Protein AF-A0A950TG93-F1 (afdb_monomer)

Secondary structure (DSSP, 8-state):
-TTGGG--HHHHHHTTTHHHHHHHHHHHHHHHHHHHHHHHHHHH---HHHHHHHH-SS-HHHHHHHHHTTT--HHHHHHHHHHHHHHHHHHHHHHHHHTTS--S------S--TTT-HHHHHHHHHHHHHHHHHHHHTT-TTHHHHHHHHHHHHHHHTTS------HHHHHHHHHHHHHHHHHTTTT--HHHHHHHHHHHHHHHHHHHHHHHHHHHHHHHH--S-HHHHHHHHS-S-HHHHHHHHHHTT--HHHHHHHHHHHHHHHHHHHHHHHHHHHTT-------------THHHHTTT-

Structure (mmCIF, N/CA/C/O backbone):
data_AF-A0A950TG93-F1
#
_entry.id   AF-A0A950TG93-F1
#
loop_
_atom_site.group_PDB
_atom_site.id
_atom_site.type_symbol
_atom_site.label_atom_id
_atom_site.label_alt_id
_atom_site.label_comp_id
_atom_site.label_asym_id
_atom_site.label_entity_id
_atom_site.label_seq_id
_atom_site.pdbx_PDB_ins_code
_atom_site.Cartn_x
_atom_site.Cartn_y
_atom_site.Cartn_z
_atom_site.occupancy
_atom_site.B_iso_or_equiv
_atom_site.auth_seq_id
_atom_site.auth_comp_id
_atom_site.auth_asym_id
_atom_site.auth_atom_id
_atom_site.pdbx_PDB_model_num
ATOM 1 N N . THR A 1 1 ? 6.015 1.275 -18.775 1.00 56.25 1 THR A N 1
ATOM 2 C CA . THR A 1 1 ? 5.677 2.299 -17.765 1.00 56.25 1 THR A CA 1
ATOM 3 C C . THR A 1 1 ? 6.933 3.079 -17.428 1.00 56.25 1 THR A C 1
ATOM 5 O O . THR A 1 1 ? 8.013 2.518 -17.541 1.00 56.25 1 THR A O 1
ATOM 8 N N . ALA A 1 2 ? 6.821 4.341 -16.995 1.00 57.12 2 ALA A N 1
ATOM 9 C CA . ALA A 1 2 ? 7.985 5.128 -16.549 1.00 57.12 2 ALA A CA 1
ATOM 10 C C . ALA A 1 2 ? 8.832 4.376 -15.502 1.00 57.12 2 ALA A C 1
ATOM 12 O O . ALA A 1 2 ? 10.053 4.427 -15.523 1.00 57.12 2 ALA A O 1
ATOM 13 N N . VAL A 1 3 ? 8.146 3.630 -14.633 1.00 58.41 3 VAL A N 1
ATOM 14 C CA . VAL A 1 3 ? 8.706 2.813 -13.553 1.00 58.41 3 VAL A CA 1
ATOM 15 C C . VAL A 1 3 ? 9.468 1.592 -14.081 1.00 58.41 3 VAL A C 1
ATOM 17 O O . VAL A 1 3 ? 10.581 1.328 -13.644 1.00 58.41 3 VAL A O 1
ATOM 20 N N . GLY A 1 4 ? 8.909 0.865 -15.053 1.00 53.44 4 GLY A N 1
ATOM 21 C CA . GLY A 1 4 ? 9.573 -0.311 -15.619 1.00 53.44 4 GLY A CA 1
ATOM 22 C C . GLY A 1 4 ? 10.771 0.036 -16.504 1.00 53.44 4 GLY A C 1
ATOM 23 O O . GLY A 1 4 ? 11.696 -0.752 -16.581 1.00 53.44 4 GLY A O 1
ATOM 24 N N . GLY A 1 5 ? 10.816 1.222 -17.119 1.00 55.06 5 GLY A N 1
ATOM 25 C CA . GLY A 1 5 ? 11.973 1.651 -17.920 1.00 55.06 5 GLY A CA 1
ATOM 26 C C . GLY A 1 5 ? 13.256 1.938 -17.125 1.00 55.06 5 GLY A C 1
ATOM 27 O O . GLY A 1 5 ? 14.289 2.227 -17.721 1.00 55.06 5 GLY A O 1
ATOM 28 N N . ILE A 1 6 ? 13.182 1.878 -15.792 1.00 57.94 6 ILE A N 1
ATOM 29 C CA . ILE A 1 6 ? 14.300 2.083 -14.856 1.00 57.94 6 ILE A CA 1
ATOM 30 C C . ILE A 1 6 ? 14.821 0.736 -14.316 1.00 57.94 6 ILE A C 1
ATOM 32 O O . ILE A 1 6 ? 15.883 0.691 -13.703 1.00 57.94 6 ILE A O 1
ATOM 36 N N . ALA A 1 7 ? 14.103 -0.366 -14.555 1.00 54.53 7 ALA A N 1
ATOM 37 C CA . ALA A 1 7 ? 14.515 -1.698 -14.129 1.00 54.53 7 ALA A CA 1
ATOM 38 C C . ALA A 1 7 ? 15.781 -2.140 -14.877 1.00 54.53 7 ALA A C 1
ATOM 40 O O . ALA A 1 7 ? 15.819 -2.101 -16.110 1.00 54.53 7 ALA A O 1
ATOM 41 N N . THR A 1 8 ? 16.807 -2.566 -14.142 1.00 58.72 8 THR A N 1
ATOM 42 C CA . THR A 1 8 ? 18.088 -2.993 -14.716 1.00 58.72 8 THR A CA 1
ATOM 43 C C . THR A 1 8 ? 18.187 -4.524 -14.784 1.00 58.72 8 THR A C 1
ATOM 45 O O . THR A 1 8 ? 17.418 -5.230 -14.131 1.00 58.72 8 THR A O 1
ATOM 48 N N . PRO A 1 9 ? 19.126 -5.099 -15.555 1.00 50.25 9 PRO A N 1
ATOM 49 C CA . PRO A 1 9 ? 19.372 -6.544 -15.551 1.00 50.25 9 PRO A CA 1
ATOM 50 C C . PRO A 1 9 ? 19.726 -7.111 -14.161 1.00 50.25 9 PRO A C 1
ATOM 52 O O . PRO A 1 9 ? 19.432 -8.277 -13.891 1.00 50.25 9 PRO A O 1
ATOM 55 N N . GLU A 1 10 ? 20.289 -6.306 -13.247 1.00 49.41 10 GLU A N 1
ATOM 56 C CA . GLU A 1 10 ? 20.561 -6.737 -11.866 1.00 49.41 10 GLU A CA 1
ATOM 57 C C . GLU A 1 10 ? 19.276 -7.024 -11.064 1.00 49.41 10 GLU A C 1
ATOM 59 O O . GLU A 1 10 ? 19.256 -7.953 -10.251 1.00 49.41 10 GLU A O 1
ATOM 64 N N . THR A 1 11 ? 18.178 -6.313 -11.347 1.00 55.59 11 THR A N 1
ATOM 65 C CA . THR A 1 11 ? 16.836 -6.566 -10.787 1.00 55.59 11 THR A CA 1
ATOM 66 C C . THR A 1 11 ? 16.372 -8.003 -11.047 1.00 55.59 11 THR A C 1
ATOM 68 O O . THR A 1 11 ? 15.781 -8.646 -10.180 1.00 55.59 11 THR A O 1
ATOM 71 N N . VAL A 1 12 ? 16.690 -8.557 -12.222 1.00 53.19 12 VAL A N 1
ATOM 72 C CA . VAL A 1 12 ? 16.320 -9.932 -12.604 1.00 53.19 12 VAL A CA 1
ATOM 73 C C . VAL A 1 12 ? 17.143 -10.966 -11.824 1.00 53.19 12 VAL A C 1
ATOM 75 O O . VAL A 1 12 ? 16.632 -12.030 -11.476 1.00 53.19 12 VAL A O 1
ATOM 78 N N . HIS A 1 13 ? 18.395 -10.654 -11.482 1.00 50.75 13 HIS A N 1
ATOM 79 C CA . HIS A 1 13 ? 19.251 -11.542 -10.687 1.00 50.75 13 HIS A CA 1
ATOM 80 C C . HIS A 1 13 ? 18.859 -11.550 -9.194 1.00 50.75 13 HIS A C 1
ATOM 82 O O . HIS A 1 13 ? 18.933 -12.588 -8.530 1.00 50.75 13 HIS A O 1
ATOM 88 N N . GLY A 1 14 ? 18.352 -10.419 -8.685 1.00 53.66 14 GLY A N 1
ATOM 89 C CA . GLY A 1 14 ? 17.828 -10.275 -7.321 1.00 53.66 14 GLY A CA 1
ATOM 90 C C . GLY A 1 14 ? 16.553 -11.080 -7.025 1.00 53.66 14 GLY A C 1
ATOM 91 O O . GLY A 1 14 ? 16.259 -11.345 -5.861 1.00 53.66 14 GLY A O 1
ATOM 92 N N . MET A 1 15 ? 15.830 -11.554 -8.049 1.00 57.75 15 MET A N 1
ATOM 93 C CA . MET A 1 15 ? 14.579 -12.318 -7.888 1.00 57.75 15 MET A CA 1
ATOM 94 C C . MET A 1 15 ? 14.713 -13.580 -7.022 1.00 57.75 15 MET A C 1
ATOM 96 O O . MET A 1 15 ? 13.716 -14.069 -6.496 1.00 57.75 15 MET A O 1
ATOM 100 N N . THR A 1 16 ? 15.927 -14.108 -6.853 1.00 57.78 16 THR A N 1
ATOM 101 C CA . THR A 1 16 ? 16.197 -15.300 -6.035 1.00 57.78 16 THR A CA 1
ATOM 102 C C . THR A 1 16 ? 16.186 -15.025 -4.525 1.00 57.78 16 THR A C 1
ATOM 104 O O . THR A 1 16 ? 15.860 -15.926 -3.755 1.00 57.78 16 THR A O 1
ATOM 107 N N . THR A 1 17 ? 16.467 -13.794 -4.080 1.00 64.50 17 THR A N 1
ATOM 108 C CA . THR A 1 17 ? 16.454 -13.393 -2.654 1.00 64.50 17 THR A CA 1
ATOM 109 C C . THR A 1 17 ? 15.157 -12.705 -2.222 1.00 64.50 17 THR A C 1
ATOM 111 O O . THR A 1 17 ? 14.880 -12.586 -1.027 1.00 64.50 17 THR A O 1
ATOM 114 N N . TRP A 1 18 ? 14.307 -12.304 -3.169 1.00 74.19 18 TRP A N 1
ATOM 115 C CA . TRP A 1 18 ? 13.018 -11.662 -2.889 1.00 74.19 18 TRP A CA 1
ATOM 116 C C . TRP A 1 18 ? 11.958 -12.531 -2.194 1.00 74.19 18 TRP A C 1
ATOM 118 O O . TRP A 1 18 ? 11.189 -11.951 -1.424 1.00 74.19 18 TRP A O 1
ATOM 128 N N . PRO A 1 19 ? 11.873 -13.868 -2.382 1.00 81.50 19 PRO A N 1
ATOM 129 C CA . PRO A 1 19 ? 10.819 -14.673 -1.764 1.00 81.50 19 PRO A CA 1
ATOM 130 C C . PRO A 1 19 ? 10.789 -14.544 -0.242 1.00 81.50 19 PRO A C 1
ATOM 132 O O . PRO A 1 19 ? 9.713 -14.454 0.342 1.00 81.50 19 PRO A O 1
ATOM 135 N N . LEU A 1 20 ? 11.960 -14.446 0.399 1.00 84.25 20 LEU A N 1
ATOM 136 C CA . LEU A 1 20 ? 12.053 -14.245 1.843 1.00 84.25 20 LEU A CA 1
ATOM 137 C C . LEU A 1 20 ? 11.431 -12.907 2.267 1.00 84.25 20 LEU A C 1
ATOM 139 O O . LEU A 1 20 ? 10.642 -12.867 3.208 1.00 84.25 20 LEU A O 1
ATOM 143 N N . SER A 1 21 ? 11.729 -11.825 1.543 1.00 84.38 21 SER A N 1
ATOM 144 C CA . SER A 1 21 ? 11.150 -10.507 1.822 1.00 84.38 21 SER A CA 1
ATOM 145 C C . SER A 1 21 ? 9.648 -10.457 1.512 1.00 84.38 21 SER A C 1
ATOM 147 O O . SER A 1 21 ? 8.882 -9.832 2.240 1.00 84.38 21 SER A O 1
ATOM 149 N N . ILE A 1 22 ? 9.190 -11.179 0.487 1.00 83.50 22 ILE A N 1
ATOM 150 C CA . ILE A 1 22 ? 7.761 -11.317 0.172 1.00 83.50 22 ILE A CA 1
ATOM 151 C C . ILE A 1 22 ? 7.022 -12.077 1.287 1.00 83.50 22 ILE A C 1
ATOM 153 O O . ILE A 1 22 ? 5.907 -11.714 1.663 1.00 83.50 22 ILE A O 1
ATOM 157 N N . VAL A 1 23 ? 7.634 -13.110 1.865 1.00 87.94 23 VAL A N 1
ATOM 158 C CA . VAL A 1 23 ? 7.059 -13.815 3.019 1.00 87.94 23 VAL A CA 1
ATOM 159 C C . VAL A 1 23 ? 7.058 -12.917 4.257 1.00 87.94 23 VAL A C 1
ATOM 161 O O . VAL A 1 23 ? 6.043 -12.826 4.947 1.00 87.94 23 VAL A O 1
ATOM 164 N N . LEU A 1 24 ? 8.151 -12.197 4.518 1.00 89.75 24 LEU A N 1
ATOM 165 C CA . LEU A 1 24 ? 8.237 -11.241 5.623 1.00 89.75 24 LEU A CA 1
ATOM 166 C C . LEU A 1 24 ? 7.174 -10.149 5.514 1.00 89.75 24 LEU A C 1
ATOM 168 O O . LEU A 1 24 ? 6.505 -9.872 6.507 1.00 89.75 24 LEU A O 1
ATOM 172 N N . ILE A 1 25 ? 6.957 -9.572 4.328 1.00 88.31 25 ILE A N 1
ATOM 173 C CA . ILE A 1 25 ? 5.917 -8.558 4.148 1.00 88.31 25 ILE A CA 1
ATOM 174 C C . ILE A 1 25 ? 4.519 -9.164 4.283 1.00 88.31 25 ILE A C 1
ATOM 176 O O . ILE A 1 25 ? 3.651 -8.529 4.877 1.00 88.31 25 ILE A O 1
ATOM 180 N N . ALA A 1 26 ? 4.294 -10.397 3.817 1.00 87.88 26 ALA A N 1
ATOM 181 C CA . ALA A 1 26 ? 3.024 -11.095 4.011 1.00 87.88 26 ALA A CA 1
ATOM 182 C C . ALA A 1 26 ? 2.691 -11.246 5.504 1.00 87.88 26 ALA A C 1
ATOM 184 O O . ALA A 1 26 ? 1.595 -10.887 5.941 1.00 87.88 26 ALA A O 1
ATOM 185 N N . ILE A 1 27 ? 3.665 -11.699 6.298 1.00 91.25 27 ILE A N 1
ATOM 186 C CA . ILE A 1 27 ? 3.535 -11.809 7.754 1.00 91.25 27 ILE A CA 1
ATOM 187 C C . ILE A 1 27 ? 3.333 -10.422 8.369 1.00 91.25 27 ILE A C 1
ATOM 189 O O . ILE A 1 27 ? 2.408 -10.234 9.160 1.00 91.25 27 ILE A O 1
ATOM 193 N N . ALA A 1 28 ? 4.140 -9.436 7.970 1.00 91.06 28 ALA A N 1
ATOM 194 C CA . ALA A 1 28 ? 4.044 -8.070 8.467 1.00 91.06 28 ALA A CA 1
ATOM 195 C C . ALA A 1 28 ? 2.643 -7.488 8.250 1.00 91.06 28 ALA A C 1
ATOM 197 O O . ALA A 1 28 ? 2.096 -6.872 9.157 1.00 91.06 28 ALA A O 1
ATOM 198 N N . MET A 1 29 ? 2.015 -7.736 7.098 1.00 90.25 29 MET A N 1
ATOM 199 C CA . MET A 1 29 ? 0.661 -7.251 6.820 1.00 90.25 29 MET A CA 1
ATOM 200 C C . MET A 1 29 ? -0.397 -7.869 7.728 1.00 90.25 29 MET A C 1
ATOM 202 O O . MET A 1 29 ? -1.292 -7.157 8.194 1.00 90.25 29 MET A O 1
ATOM 206 N N . VAL A 1 30 ? -0.293 -9.167 8.011 1.00 90.50 30 VAL A N 1
ATOM 207 C CA . VAL A 1 30 ? -1.205 -9.836 8.946 1.00 90.50 30 VAL A CA 1
ATOM 208 C C . VAL A 1 30 ? -1.006 -9.281 10.355 1.00 90.50 30 VAL A C 1
ATOM 210 O O . VAL A 1 30 ? -1.976 -8.869 10.993 1.00 90.50 30 VAL A O 1
ATOM 213 N N . VAL A 1 31 ? 0.244 -9.183 10.817 1.00 92.88 31 VAL A N 1
ATOM 214 C CA . VAL A 1 31 ? 0.570 -8.672 12.157 1.00 92.88 31 VAL A CA 1
ATOM 215 C C . VAL A 1 31 ? 0.147 -7.214 12.314 1.00 92.88 31 VAL A C 1
ATOM 217 O O . VAL A 1 31 ? -0.487 -6.871 13.308 1.00 92.88 31 VAL A O 1
ATOM 220 N N . THR A 1 32 ? 0.428 -6.359 11.331 1.00 91.38 32 THR A N 1
ATOM 221 C CA . THR A 1 32 ? 0.006 -4.954 11.326 1.00 91.38 32 THR A CA 1
ATOM 222 C C . THR A 1 32 ? -1.513 -4.825 11.352 1.00 91.38 32 THR A C 1
ATOM 224 O O . THR A 1 32 ? -2.026 -3.996 12.102 1.00 91.38 32 THR A O 1
ATOM 227 N N . THR A 1 33 ? -2.237 -5.647 10.585 1.00 90.62 33 THR A N 1
ATOM 228 C CA . THR A 1 33 ? -3.708 -5.641 10.602 1.00 90.62 33 THR A CA 1
ATOM 229 C C . THR A 1 33 ? -4.214 -5.989 11.998 1.00 90.62 33 THR A C 1
ATOM 231 O O . THR A 1 33 ? -4.956 -5.206 12.580 1.00 90.62 33 THR A O 1
ATOM 234 N N . VAL A 1 34 ? -3.735 -7.091 12.586 1.00 91.69 34 VAL A N 1
ATOM 235 C CA . VAL A 1 34 ? -4.120 -7.516 13.941 1.00 91.69 34 VAL A CA 1
ATOM 236 C C . VAL A 1 34 ? -3.766 -6.455 14.987 1.00 91.69 34 VAL A C 1
ATOM 238 O O . VAL A 1 34 ? -4.603 -6.111 15.819 1.00 91.69 34 VAL A O 1
ATOM 241 N N . ALA A 1 35 ? -2.557 -5.895 14.944 1.00 93.12 35 ALA A N 1
ATOM 242 C CA . ALA A 1 35 ? -2.106 -4.880 15.893 1.00 93.12 35 ALA A CA 1
ATOM 243 C C . ALA A 1 35 ? -2.953 -3.600 15.817 1.00 93.12 35 ALA A C 1
ATOM 245 O O . ALA A 1 35 ? -3.382 -3.080 16.850 1.00 93.12 35 ALA A O 1
ATOM 246 N N . ALA A 1 36 ? -3.249 -3.122 14.606 1.00 91.31 36 ALA A N 1
ATOM 247 C CA . ALA A 1 36 ? -4.114 -1.965 14.399 1.00 91.31 36 ALA A CA 1
ATOM 248 C C . ALA A 1 36 ? -5.562 -2.244 14.845 1.00 91.31 36 ALA A C 1
ATOM 250 O O . ALA A 1 36 ? -6.179 -1.378 15.467 1.00 91.31 36 ALA A O 1
ATOM 251 N N . SER A 1 37 ? -6.091 -3.452 14.619 1.00 91.12 37 SER A N 1
ATOM 252 C CA . SER A 1 37 ? -7.408 -3.849 15.137 1.00 91.12 37 SER A CA 1
ATOM 253 C C . SER A 1 37 ? -7.439 -3.859 16.662 1.00 91.12 37 SER A C 1
ATOM 255 O O . SER A 1 37 ? -8.351 -3.299 17.264 1.00 91.12 37 SER A O 1
ATOM 257 N N . LEU A 1 38 ? -6.426 -4.447 17.304 1.00 91.44 38 LEU A N 1
ATOM 258 C CA . LEU A 1 38 ? -6.323 -4.489 18.764 1.00 91.44 38 LEU A CA 1
ATOM 259 C C . LEU A 1 38 ? -6.219 -3.089 19.371 1.00 91.44 38 LEU A C 1
ATOM 261 O O . LEU A 1 38 ? -6.805 -2.847 20.425 1.00 91.44 38 LEU A O 1
ATOM 265 N N . TYR A 1 39 ? -5.515 -2.171 18.708 1.00 93.62 39 TYR A N 1
ATOM 266 C CA . TYR A 1 39 ? -5.473 -0.766 19.103 1.00 93.62 39 TYR A CA 1
ATOM 267 C C . TYR A 1 39 ? -6.871 -0.133 19.078 1.00 93.62 39 TYR A C 1
ATOM 269 O O . TYR A 1 39 ? -7.296 0.438 20.080 1.00 93.62 39 TYR A O 1
ATOM 277 N N . LEU A 1 40 ? -7.622 -0.293 17.983 1.00 88.50 40 LEU A N 1
ATOM 278 C CA . LEU A 1 40 ? -8.981 0.252 17.863 1.00 88.50 40 LEU A CA 1
ATOM 279 C C . LEU A 1 40 ? -9.944 -0.347 18.903 1.00 88.50 40 LEU A C 1
ATOM 281 O O . LEU A 1 40 ? -10.761 0.375 19.472 1.00 88.50 40 LEU A O 1
ATOM 285 N N . ILE A 1 41 ? -9.808 -1.639 19.213 1.00 90.31 41 ILE A N 1
ATOM 286 C CA . ILE A 1 41 ? -10.614 -2.309 20.245 1.00 90.31 41 ILE A CA 1
ATOM 287 C C . ILE A 1 41 ? -10.260 -1.787 21.643 1.00 90.31 41 ILE A C 1
ATOM 289 O O . ILE A 1 41 ? -11.151 -1.451 22.419 1.00 90.31 41 ILE A O 1
ATOM 293 N N . LYS A 1 42 ? -8.968 -1.729 21.992 1.00 89.25 42 LYS A N 1
ATOM 294 C CA . LYS A 1 42 ? -8.529 -1.408 23.362 1.00 89.25 42 LYS A CA 1
ATOM 295 C C . LYS A 1 42 ? -8.571 0.082 23.685 1.00 89.25 42 LYS A C 1
ATOM 297 O O . LYS A 1 42 ? -8.870 0.428 24.821 1.00 89.25 42 LYS A O 1
ATOM 302 N N . VAL A 1 43 ? -8.239 0.943 22.725 1.00 90.44 43 VAL A N 1
ATOM 303 C CA . VAL A 1 43 ? -8.107 2.393 22.947 1.00 90.44 43 VAL A CA 1
ATOM 304 C C . VAL A 1 43 ? -9.398 3.130 22.614 1.00 90.44 43 VAL A C 1
ATOM 306 O O . VAL A 1 43 ? -9.781 4.037 23.343 1.00 90.44 43 VAL A O 1
ATOM 309 N N . HIS A 1 44 ? -10.089 2.726 21.545 1.00 86.31 44 HIS A N 1
ATOM 310 C CA . HIS A 1 44 ? -11.316 3.388 21.090 1.00 86.31 44 HIS A CA 1
ATOM 311 C C . HIS A 1 44 ? -12.594 2.586 21.368 1.00 86.31 44 HIS A C 1
ATOM 313 O O . HIS A 1 44 ? -13.683 3.081 21.094 1.00 86.31 44 HIS A O 1
ATOM 319 N N . GLY A 1 45 ? -12.493 1.370 21.917 1.00 84.81 45 GLY A N 1
ATOM 320 C CA . GLY A 1 45 ? -13.656 0.573 22.316 1.00 84.81 45 GLY A CA 1
ATOM 321 C C . GLY A 1 45 ? -14.456 -0.019 21.153 1.00 84.81 45 GLY A C 1
ATOM 322 O O . GLY A 1 45 ? -15.618 -0.374 21.340 1.00 84.81 45 GLY A O 1
ATOM 323 N N . TRP A 1 46 ? -13.874 -0.117 19.954 1.00 87.12 46 TRP A N 1
ATOM 324 C CA . TRP A 1 46 ? -14.596 -0.578 18.765 1.00 87.12 46 TRP A CA 1
ATOM 325 C C . TRP A 1 46 ? -14.966 -2.061 18.847 1.00 87.12 46 TRP A C 1
ATOM 327 O O . TRP A 1 46 ? -14.228 -2.874 19.410 1.00 87.12 46 TRP A O 1
ATOM 337 N N . ALA A 1 47 ? -16.088 -2.427 18.221 1.00 88.00 47 ALA A N 1
ATOM 338 C CA . ALA A 1 47 ? -16.446 -3.823 18.002 1.00 88.00 47 ALA A CA 1
ATOM 339 C C . ALA A 1 47 ? -15.359 -4.531 17.175 1.00 88.00 47 ALA A C 1
ATOM 341 O O . ALA A 1 47 ? -14.778 -3.942 16.260 1.00 88.00 47 ALA A O 1
ATOM 342 N N . ALA A 1 48 ? -15.084 -5.803 17.482 1.00 86.62 48 ALA A N 1
ATOM 343 C CA . ALA A 1 48 ? -13.960 -6.535 16.896 1.00 86.62 48 ALA A CA 1
ATOM 344 C C . ALA A 1 48 ? -14.032 -6.624 15.361 1.00 86.62 48 ALA A C 1
ATOM 346 O O . ALA A 1 48 ? -13.013 -6.465 14.691 1.00 86.62 48 ALA A O 1
ATOM 347 N N . GLN A 1 49 ? -15.235 -6.813 14.808 1.00 86.56 49 GLN A N 1
ATOM 348 C CA . GLN A 1 49 ? -15.465 -6.853 13.361 1.00 86.56 49 GLN A CA 1
ATOM 349 C C . GLN A 1 49 ? -15.191 -5.491 12.710 1.00 86.56 49 GLN A C 1
ATOM 351 O O . GLN A 1 49 ? -14.382 -5.406 11.788 1.00 86.56 49 GLN A O 1
ATOM 356 N N . THR A 1 50 ? -15.770 -4.412 13.245 1.00 88.19 50 THR A N 1
ATOM 357 C CA . THR A 1 50 ? -15.548 -3.037 12.768 1.00 88.19 50 THR A CA 1
ATOM 358 C C . THR A 1 50 ? -14.072 -2.642 12.840 1.00 88.19 50 THR A C 1
ATOM 360 O O . THR A 1 50 ? -13.522 -2.104 11.880 1.00 88.19 50 THR A O 1
ATOM 363 N N . ALA A 1 51 ? -13.394 -2.952 13.947 1.00 89.19 51 ALA A N 1
ATOM 364 C CA . ALA A 1 51 ? -11.969 -2.682 14.130 1.00 89.19 51 ALA A CA 1
ATOM 365 C C . ALA A 1 51 ? -11.087 -3.471 13.155 1.00 89.19 51 ALA A C 1
ATOM 367 O O . ALA A 1 51 ? -10.108 -2.936 12.627 1.00 89.19 51 ALA A O 1
ATOM 368 N N . MET A 1 52 ? -11.425 -4.736 12.897 1.00 89.94 52 MET A N 1
ATOM 369 C CA . MET A 1 52 ? -10.717 -5.541 11.911 1.00 89.94 52 MET A CA 1
ATOM 370 C C . MET A 1 52 ? -10.892 -4.983 10.506 1.00 89.94 52 MET A C 1
ATOM 372 O O . MET A 1 52 ? -9.903 -4.725 9.818 1.00 89.94 52 MET A O 1
ATOM 376 N N . PHE A 1 53 ? -12.134 -4.744 10.105 1.00 88.69 53 PHE A N 1
ATOM 377 C CA . PHE A 1 53 ? -12.444 -4.168 8.809 1.00 88.69 53 PHE A CA 1
ATOM 378 C C . PHE A 1 53 ? -11.783 -2.807 8.620 1.00 88.69 53 PHE A C 1
ATOM 380 O O . PHE A 1 53 ? -11.190 -2.575 7.574 1.00 88.69 53 PHE A O 1
ATOM 387 N N . ALA A 1 54 ? -11.755 -1.941 9.630 1.00 88.44 54 ALA A N 1
ATOM 388 C CA . ALA A 1 54 ? -11.062 -0.656 9.552 1.00 88.44 54 ALA A CA 1
ATOM 389 C C . ALA A 1 54 ? -9.529 -0.784 9.448 1.00 88.44 54 ALA A C 1
ATOM 391 O O . ALA A 1 54 ? -8.881 0.012 8.764 1.00 88.44 54 ALA A O 1
ATOM 392 N N . ALA A 1 55 ? -8.937 -1.791 10.095 1.00 87.81 55 ALA A N 1
ATOM 393 C CA . ALA A 1 55 ? -7.491 -2.002 10.111 1.00 87.81 55 ALA A CA 1
ATOM 394 C C . ALA A 1 55 ? -6.932 -2.562 8.794 1.00 87.81 55 ALA A C 1
ATOM 396 O O . ALA A 1 55 ? -5.772 -2.302 8.467 1.00 87.81 55 ALA A O 1
ATOM 397 N N . VAL A 1 56 ? -7.737 -3.283 8.015 1.00 86.62 56 VAL A N 1
ATOM 398 C CA . VAL A 1 56 ? -7.324 -3.909 6.749 1.00 86.62 56 VAL A CA 1
ATOM 399 C C . VAL A 1 56 ? -6.821 -2.851 5.747 1.00 86.62 56 VAL A C 1
ATOM 401 O O . VAL A 1 56 ? -7.531 -1.882 5.463 1.00 86.62 56 VAL A O 1
ATOM 404 N N . PRO A 1 57 ? -5.594 -2.971 5.206 1.00 77.75 57 PRO A N 1
ATOM 405 C CA . PRO A 1 57 ? -5.077 -2.036 4.208 1.00 77.75 57 PRO A CA 1
ATOM 406 C C . PRO A 1 57 ? -5.542 -2.378 2.783 1.00 77.75 57 PRO A C 1
ATOM 408 O O . PRO A 1 57 ? -5.315 -3.474 2.290 1.00 77.75 57 PRO A O 1
ATOM 411 N N . GLY A 1 58 ? -6.125 -1.402 2.078 1.00 69.31 58 GLY A N 1
ATOM 412 C CA . GLY A 1 58 ? -6.234 -1.434 0.612 1.00 69.31 58 GLY A CA 1
ATOM 413 C C . GLY A 1 58 ? -7.359 -2.279 -0.002 1.00 69.31 58 GLY A C 1
ATOM 414 O O . GLY A 1 58 ? -7.357 -2.441 -1.216 1.00 69.31 58 GLY A O 1
ATOM 415 N N . ALA A 1 59 ? -8.331 -2.765 0.779 1.00 71.12 59 ALA A N 1
ATOM 416 C CA . ALA A 1 59 ? -9.415 -3.637 0.299 1.00 71.12 59 ALA A CA 1
ATOM 417 C C . ALA A 1 59 ? -10.829 -3.065 0.548 1.00 71.12 59 ALA A C 1
ATOM 419 O O . ALA A 1 59 ? -11.757 -3.813 0.842 1.00 71.12 59 ALA A O 1
ATOM 420 N N . LEU A 1 60 ? -11.002 -1.738 0.439 1.00 75.81 60 LEU A N 1
ATOM 421 C CA . LEU A 1 60 ? -12.266 -1.032 0.729 1.00 75.81 60 LEU A CA 1
ATOM 422 C C . LEU A 1 60 ? -13.493 -1.702 0.097 1.00 75.81 60 LEU A C 1
ATOM 424 O O . LEU A 1 60 ? -14.477 -1.943 0.784 1.00 75.81 60 LEU A O 1
ATOM 428 N N . SER A 1 61 ? -13.432 -2.029 -1.196 1.00 76.06 61 SER A N 1
ATOM 429 C CA . SER A 1 61 ? -14.557 -2.632 -1.919 1.00 76.06 61 SER A CA 1
ATOM 430 C C . SER A 1 61 ? -14.968 -3.989 -1.344 1.00 76.06 61 SER A C 1
ATOM 432 O O . SER A 1 61 ? -16.153 -4.236 -1.155 1.00 76.06 61 SER A O 1
ATOM 434 N N . GLN A 1 62 ? -14.003 -4.851 -1.018 1.00 79.25 62 GLN A N 1
ATOM 435 C CA . GLN A 1 62 ? -14.274 -6.166 -0.428 1.00 79.25 62 GLN A CA 1
ATOM 436 C C . GLN A 1 62 ? -14.762 -6.045 1.017 1.00 79.25 62 GLN A C 1
ATOM 438 O O . GLN A 1 62 ? -15.680 -6.752 1.426 1.00 79.25 62 GLN A O 1
ATOM 443 N N . VAL A 1 63 ? -14.167 -5.126 1.779 1.00 84.44 63 VAL A N 1
ATOM 444 C CA . VAL A 1 63 ? -14.541 -4.866 3.169 1.00 84.44 63 VAL A CA 1
ATOM 445 C C . VAL A 1 63 ? -15.972 -4.348 3.260 1.00 84.44 63 VAL A C 1
ATOM 447 O O . VAL A 1 63 ? -16.714 -4.822 4.108 1.00 84.44 63 VAL A O 1
ATOM 450 N N . VAL A 1 64 ? -16.383 -3.426 2.385 1.00 82.06 64 VAL A N 1
ATOM 451 C CA . VAL A 1 64 ? -17.756 -2.896 2.375 1.00 82.06 64 VAL A CA 1
ATOM 452 C C . VAL A 1 64 ? -18.768 -4.010 2.120 1.00 82.06 64 VAL A C 1
ATOM 454 O O . VAL A 1 64 ? -19.744 -4.098 2.856 1.00 82.06 64 VAL A O 1
ATOM 457 N N . VAL A 1 65 ? -18.512 -4.897 1.153 1.00 82.69 65 VAL A N 1
ATOM 458 C CA . VAL A 1 65 ? -19.388 -6.052 0.885 1.00 82.69 65 VAL A CA 1
ATOM 459 C C . VAL A 1 65 ? -19.525 -6.934 2.130 1.00 82.69 65 VAL A C 1
ATOM 461 O O . VAL A 1 65 ? -20.636 -7.240 2.543 1.00 82.69 65 VAL A O 1
ATOM 464 N N . MET A 1 66 ? -18.413 -7.280 2.784 1.00 80.88 66 MET A N 1
ATOM 465 C CA . MET A 1 66 ? -18.443 -8.125 3.987 1.00 80.88 66 MET A CA 1
ATOM 466 C C . MET A 1 66 ? -19.011 -7.427 5.228 1.00 80.88 66 MET A C 1
ATOM 468 O O . MET A 1 66 ? -19.494 -8.112 6.132 1.00 80.88 66 MET A O 1
ATOM 472 N N . ALA A 1 67 ? -18.906 -6.099 5.299 1.00 81.81 67 ALA A N 1
ATOM 473 C CA . ALA A 1 67 ? -19.393 -5.287 6.407 1.00 81.81 67 ALA A CA 1
ATOM 474 C C . ALA A 1 67 ? -20.918 -5.129 6.374 1.00 81.81 67 ALA A C 1
ATOM 476 O O . ALA A 1 67 ? -21.530 -5.143 7.440 1.00 81.81 67 ALA A O 1
ATOM 477 N N . VAL A 1 68 ? -21.521 -5.035 5.178 1.00 80.81 68 VAL A N 1
ATOM 478 C CA . VAL A 1 68 ? -22.988 -5.009 5.003 1.00 80.81 68 VAL A CA 1
ATOM 479 C C . VAL A 1 68 ? -23.623 -6.261 5.598 1.00 80.81 68 VAL A C 1
ATOM 481 O O . VAL A 1 68 ? -24.575 -6.159 6.363 1.00 80.81 68 VAL A O 1
ATOM 484 N N . ASP A 1 69 ? -23.050 -7.431 5.316 1.00 80.44 69 ASP A N 1
ATOM 485 C CA . ASP A 1 69 ? -23.582 -8.713 5.793 1.00 80.44 69 ASP A CA 1
ATOM 486 C C . ASP A 1 69 ? -23.433 -8.915 7.313 1.00 80.44 69 ASP A C 1
ATOM 488 O O . ASP A 1 69 ? -23.985 -9.862 7.870 1.00 80.44 69 ASP A O 1
ATOM 492 N N . ARG A 1 70 ? -22.644 -8.070 7.991 1.00 79.06 70 ARG A N 1
ATOM 493 C CA . ARG A 1 70 ? -22.216 -8.261 9.389 1.00 79.06 70 ARG A CA 1
ATOM 494 C C . ARG A 1 70 ? -22.579 -7.107 10.322 1.00 79.06 70 ARG A C 1
ATOM 496 O O . ARG A 1 70 ? -22.058 -7.067 11.431 1.00 79.06 70 ARG A O 1
ATOM 503 N N . ASP A 1 71 ? -23.432 -6.185 9.874 1.00 75.81 71 ASP A N 1
ATOM 504 C CA . ASP A 1 71 ? -23.881 -5.002 10.634 1.00 75.81 71 ASP A CA 1
ATOM 505 C C . ASP A 1 71 ? -22.724 -4.191 11.261 1.00 75.81 71 ASP A C 1
ATOM 507 O O . ASP A 1 71 ? -22.830 -3.601 12.334 1.00 75.81 71 ASP A O 1
ATOM 511 N N . ALA A 1 72 ? -21.562 -4.188 10.601 1.00 82.00 72 ALA A N 1
ATOM 512 C CA . ALA A 1 72 ? -20.401 -3.445 11.075 1.00 82.00 72 ALA A CA 1
ATOM 513 C C . ALA A 1 72 ? -20.550 -1.955 10.725 1.00 82.00 72 ALA A C 1
ATOM 515 O O . ALA A 1 72 ? -21.023 -1.623 9.637 1.00 82.00 72 ALA A O 1
ATOM 516 N N . ASP A 1 73 ? -20.081 -1.051 11.598 1.00 82.94 73 ASP A N 1
ATOM 517 C CA . ASP A 1 73 ? -20.118 0.400 11.346 1.00 82.94 73 ASP A CA 1
ATOM 518 C C . ASP A 1 73 ? -19.300 0.787 10.102 1.00 82.94 73 ASP A C 1
ATOM 520 O O . ASP A 1 73 ? -18.094 1.062 10.137 1.00 82.94 73 ASP A O 1
ATOM 524 N N . MET A 1 74 ? -20.008 0.833 8.975 1.00 82.38 74 MET A N 1
ATOM 525 C CA . MET A 1 74 ? -19.467 1.154 7.665 1.00 82.38 74 MET A CA 1
ATOM 526 C C . MET A 1 74 ? -18.888 2.566 7.627 1.00 82.38 74 MET A C 1
ATOM 528 O O . MET A 1 74 ? -17.874 2.793 6.964 1.00 82.38 74 MET A O 1
ATOM 532 N N . ARG A 1 75 ? -19.499 3.513 8.349 1.00 81.12 75 ARG A N 1
ATOM 533 C CA . ARG A 1 75 ? -19.039 4.905 8.362 1.00 81.12 75 ARG A CA 1
ATOM 534 C C . ARG A 1 75 ? -17.665 4.979 9.018 1.00 81.12 75 ARG A C 1
ATOM 536 O O . ARG A 1 75 ? -16.738 5.507 8.405 1.00 81.12 75 ARG A O 1
ATOM 543 N N . GLY A 1 76 ? -17.506 4.379 10.197 1.00 80.75 76 GLY A N 1
ATOM 544 C CA . GLY A 1 76 ? -16.219 4.309 10.891 1.00 80.75 76 GLY A CA 1
ATOM 545 C C . GLY A 1 76 ? -15.129 3.613 10.067 1.00 80.75 76 GLY A C 1
ATOM 546 O O . GLY A 1 76 ? -14.017 4.137 9.943 1.00 80.75 76 GLY A O 1
ATOM 547 N N . ILE A 1 77 ? -15.455 2.476 9.439 1.00 87.25 77 ILE A N 1
ATOM 548 C CA . ILE A 1 77 ? -14.523 1.717 8.585 1.00 87.25 77 ILE A CA 1
ATOM 549 C C . ILE A 1 77 ? -14.026 2.569 7.414 1.00 87.25 77 ILE A C 1
ATOM 551 O O . ILE A 1 77 ? -12.814 2.694 7.204 1.00 87.25 77 ILE A O 1
ATOM 555 N N . VAL A 1 78 ? -14.949 3.164 6.655 1.00 83.12 78 VAL A N 1
ATOM 556 C CA . VAL A 1 78 ? -14.613 3.953 5.464 1.00 83.12 78 VAL A CA 1
ATOM 557 C C . VAL A 1 78 ? -13.790 5.177 5.850 1.00 83.12 78 VAL A C 1
ATOM 559 O O . VAL A 1 78 ? -12.784 5.458 5.192 1.00 83.12 78 VAL A O 1
ATOM 562 N N . VAL A 1 79 ? -14.149 5.874 6.932 1.00 82.75 79 VAL A N 1
ATOM 563 C CA . VAL A 1 79 ? -13.409 7.065 7.366 1.00 82.75 79 VAL A CA 1
ATOM 564 C C . VAL A 1 79 ? -11.985 6.701 7.787 1.00 82.75 79 VAL A C 1
ATOM 566 O O . VAL A 1 79 ? -11.047 7.296 7.260 1.00 82.75 79 VAL A O 1
ATOM 569 N N . VAL A 1 80 ? -11.781 5.696 8.647 1.00 86.00 80 VAL A N 1
ATOM 570 C CA . VAL A 1 80 ? -10.426 5.301 9.090 1.00 86.00 80 VAL A CA 1
ATOM 571 C C . VAL A 1 80 ? -9.554 4.845 7.923 1.00 86.00 80 VAL A C 1
ATOM 573 O O . VAL A 1 80 ? -8.402 5.270 7.802 1.00 86.00 80 VAL A O 1
ATOM 576 N N . GLN A 1 81 ? -10.086 4.017 7.022 1.00 85.75 81 GLN A N 1
ATOM 577 C CA . GLN A 1 81 ? -9.311 3.557 5.873 1.00 85.75 81 GLN A CA 1
ATOM 578 C C . GLN A 1 81 ? -8.943 4.707 4.925 1.00 85.75 81 GLN A C 1
ATOM 580 O O . GLN A 1 81 ? -7.813 4.750 4.426 1.00 85.75 81 GLN A O 1
ATOM 585 N N . THR A 1 82 ? -9.865 5.644 4.693 1.00 79.12 82 THR A N 1
ATOM 586 C CA . THR A 1 82 ? -9.650 6.756 3.759 1.00 79.12 82 THR A CA 1
ATOM 587 C C . THR A 1 82 ? -8.725 7.818 4.357 1.00 79.12 82 THR A C 1
ATOM 589 O O . THR A 1 82 ? -7.795 8.258 3.679 1.00 79.12 82 THR A O 1
ATOM 592 N N . VAL A 1 83 ? -8.901 8.176 5.635 1.00 81.25 83 VAL A N 1
ATOM 593 C CA . VAL A 1 83 ? -8.008 9.103 6.353 1.00 81.25 83 VAL A CA 1
ATOM 594 C C . VAL A 1 83 ? -6.585 8.559 6.371 1.00 81.25 83 VAL A C 1
ATOM 596 O O . VAL A 1 83 ? -5.659 9.285 6.020 1.00 81.25 83 VAL A O 1
ATOM 599 N N . ARG A 1 84 ? -6.394 7.271 6.678 1.00 80.12 84 ARG A N 1
ATOM 600 C CA . ARG A 1 84 ? -5.075 6.625 6.629 1.00 80.12 84 ARG A CA 1
ATOM 601 C C . ARG A 1 84 ? -4.466 6.653 5.225 1.00 80.12 84 ARG A C 1
ATOM 603 O O . ARG A 1 84 ? -3.276 6.936 5.077 1.00 80.12 84 ARG A O 1
ATOM 610 N N . ALA A 1 85 ? -5.256 6.355 4.192 1.00 77.19 85 ALA A N 1
ATOM 611 C CA . ALA A 1 85 ? -4.785 6.383 2.808 1.00 77.19 85 ALA A CA 1
ATOM 612 C C . ALA A 1 85 ? -4.320 7.790 2.396 1.00 77.19 85 ALA A C 1
ATOM 614 O O . ALA A 1 85 ? -3.268 7.926 1.777 1.00 77.19 85 ALA A O 1
ATOM 615 N N . ILE A 1 86 ? -5.033 8.844 2.801 1.00 75.06 86 ILE A N 1
ATOM 616 C CA . ILE A 1 86 ? -4.589 10.228 2.582 1.00 75.06 86 ILE A CA 1
ATOM 617 C C . ILE A 1 86 ? -3.371 10.580 3.420 1.00 75.06 86 ILE A C 1
ATOM 619 O O . ILE A 1 86 ? -2.404 11.110 2.879 1.00 75.06 86 ILE A O 1
ATOM 623 N N . ALA A 1 87 ? -3.402 10.293 4.721 1.00 78.75 87 ALA A N 1
ATOM 624 C CA . ALA A 1 87 ? -2.315 10.627 5.631 1.00 78.75 87 ALA A CA 1
ATOM 625 C C . ALA A 1 87 ? -0.994 10.024 5.145 1.00 78.75 87 ALA A C 1
ATOM 627 O O . ALA A 1 87 ? 0.039 10.675 5.205 1.00 78.75 87 ALA A O 1
ATOM 628 N N . THR A 1 88 ? -1.035 8.818 4.581 1.00 76.12 88 THR A N 1
ATOM 629 C CA . THR A 1 88 ? 0.137 8.199 3.954 1.00 76.12 88 THR A CA 1
ATOM 630 C C . THR A 1 88 ? 0.461 8.801 2.585 1.00 76.12 88 THR A C 1
ATOM 632 O O . THR A 1 88 ? 1.618 9.109 2.322 1.00 76.12 88 THR A O 1
ATOM 635 N N . THR A 1 89 ? -0.534 9.047 1.728 1.00 71.00 89 T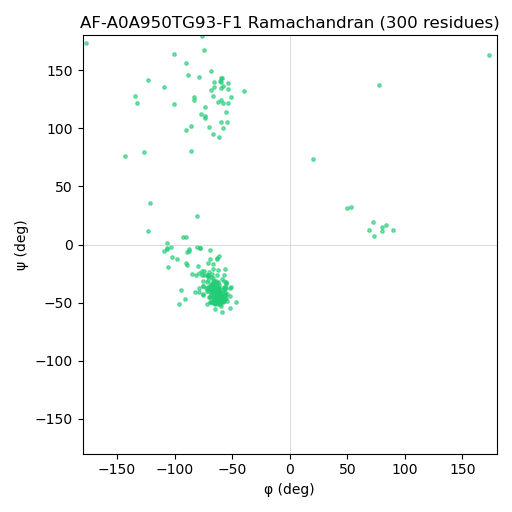HR A N 1
ATOM 636 C CA . THR A 1 89 ? -0.319 9.630 0.387 1.00 71.00 89 THR A CA 1
ATOM 637 C C . THR A 1 89 ? 0.271 11.041 0.434 1.00 71.00 89 THR A C 1
ATOM 639 O O . THR A 1 89 ? 1.112 11.370 -0.393 1.00 71.00 89 THR A O 1
ATOM 642 N N . ILE A 1 90 ? -0.152 11.873 1.387 1.00 72.25 90 ILE A N 1
ATOM 643 C CA . ILE A 1 90 ? 0.335 13.249 1.565 1.00 72.25 90 ILE A CA 1
ATOM 644 C C . ILE A 1 90 ? 1.522 13.278 2.532 1.00 72.25 90 ILE A C 1
ATOM 646 O O . ILE A 1 90 ? 2.544 13.904 2.255 1.00 72.25 90 ILE A O 1
ATOM 650 N N . GLY A 1 91 ? 1.396 12.596 3.671 1.00 72.44 91 GLY A N 1
ATOM 651 C CA . GLY A 1 91 ? 2.377 12.654 4.748 1.00 72.44 91 GLY A CA 1
ATOM 652 C C . GLY A 1 91 ? 3.703 12.005 4.383 1.00 72.44 91 GLY A C 1
ATOM 653 O O . GLY A 1 91 ? 4.736 12.540 4.769 1.00 72.44 91 GLY A O 1
ATOM 654 N N . VAL A 1 92 ? 3.709 10.917 3.601 1.00 70.25 92 VAL A N 1
ATOM 655 C CA . VAL A 1 92 ? 4.970 10.270 3.207 1.00 70.25 92 VAL A CA 1
ATOM 656 C C . VAL A 1 92 ? 5.817 11.198 2.322 1.00 70.25 92 VAL A C 1
ATOM 658 O O . VAL A 1 92 ? 6.937 11.495 2.734 1.00 70.25 92 VAL A O 1
ATOM 661 N N . PRO A 1 93 ? 5.329 11.744 1.186 1.00 65.56 93 PRO A N 1
ATOM 662 C CA . PRO A 1 93 ? 6.105 12.694 0.384 1.00 65.56 93 PRO A CA 1
ATOM 663 C C . PRO A 1 93 ? 6.609 13.908 1.175 1.00 65.56 93 PRO A C 1
ATOM 665 O O . PRO A 1 93 ? 7.771 14.284 1.033 1.00 65.56 93 PRO A O 1
ATOM 668 N N . ILE A 1 94 ? 5.767 14.498 2.035 1.00 71.56 94 ILE A N 1
ATOM 669 C CA . ILE A 1 94 ? 6.154 15.654 2.859 1.00 71.56 94 ILE A CA 1
ATOM 670 C C . ILE A 1 94 ? 7.252 15.275 3.852 1.00 71.56 94 ILE A C 1
ATOM 672 O O . ILE A 1 94 ? 8.254 15.982 3.942 1.00 71.56 94 ILE A O 1
ATOM 676 N N . ALA A 1 95 ? 7.085 14.164 4.575 1.00 68.38 95 ALA A N 1
ATOM 677 C CA . ALA A 1 95 ? 8.077 13.689 5.532 1.00 68.38 95 ALA A CA 1
ATOM 678 C C . ALA A 1 95 ? 9.434 13.492 4.848 1.00 68.38 95 ALA A C 1
ATOM 680 O O . ALA A 1 95 ? 10.459 13.914 5.366 1.00 68.38 95 ALA A O 1
ATOM 681 N N . LEU A 1 96 ? 9.451 12.922 3.648 1.00 64.50 96 LEU A N 1
ATOM 682 C CA . LEU A 1 96 ? 10.689 12.647 2.921 1.00 64.50 96 LEU A CA 1
ATOM 683 C C . LEU A 1 96 ? 11.423 13.907 2.467 1.00 64.50 96 LEU A C 1
ATOM 685 O O . LEU A 1 96 ? 12.649 13.959 2.574 1.00 64.50 96 LEU A O 1
ATOM 689 N N . ILE A 1 97 ? 10.687 14.915 1.997 1.00 68.75 97 ILE A N 1
ATOM 690 C CA . ILE A 1 97 ? 11.258 16.230 1.683 1.00 68.75 97 ILE A CA 1
ATOM 691 C C . ILE A 1 97 ? 11.802 16.870 2.966 1.00 68.75 97 ILE A C 1
ATOM 693 O O . ILE A 1 97 ? 12.924 17.369 2.976 1.00 68.75 97 ILE A O 1
ATOM 697 N N . ALA A 1 98 ? 11.038 16.810 4.061 1.00 72.75 98 ALA A N 1
ATOM 698 C CA . ALA A 1 98 ? 11.418 17.395 5.345 1.00 72.75 98 ALA A CA 1
ATOM 699 C C . ALA A 1 98 ? 12.667 16.739 5.958 1.00 72.75 98 ALA A C 1
ATOM 701 O O . ALA A 1 98 ? 13.515 17.436 6.509 1.00 72.75 98 ALA A O 1
ATOM 702 N N . PHE A 1 99 ? 12.810 15.418 5.834 1.00 69.75 99 PHE A N 1
ATOM 703 C CA . PHE A 1 99 ? 13.992 14.687 6.298 1.00 69.75 99 PHE A CA 1
ATOM 704 C C . PHE A 1 99 ? 15.176 14.757 5.317 1.00 69.75 99 PHE A C 1
ATOM 706 O O . PHE A 1 99 ? 16.236 14.213 5.611 1.00 69.75 99 PHE A O 1
ATOM 713 N N . GLY A 1 100 ? 15.024 15.403 4.154 1.00 66.19 100 GLY A N 1
ATOM 714 C CA . GLY A 1 100 ? 16.072 15.484 3.131 1.00 66.19 100 GLY A CA 1
ATOM 715 C C . GLY A 1 100 ? 16.371 14.152 2.433 1.00 66.19 100 GLY A C 1
ATOM 716 O O . GLY A 1 100 ? 17.372 14.044 1.729 1.00 66.19 100 GLY A O 1
ATOM 717 N N . LEU A 1 101 ? 15.512 13.141 2.612 1.00 60.50 101 LEU A N 1
ATOM 718 C CA . LEU A 1 101 ? 15.646 11.828 1.976 1.00 60.50 101 LEU A CA 1
ATOM 719 C C . LEU A 1 101 ? 15.148 11.828 0.524 1.00 60.50 101 LEU A C 1
ATOM 721 O O . LEU A 1 101 ? 15.501 10.931 -0.232 1.00 60.50 101 LEU A O 1
ATOM 725 N N . ALA A 1 102 ? 14.343 12.809 0.113 1.00 56.41 102 ALA A N 1
ATOM 726 C CA . ALA A 1 102 ? 13.884 12.930 -1.267 1.00 56.41 102 ALA A CA 1
ATOM 727 C C . ALA A 1 102 ? 13.998 14.376 -1.766 1.00 56.41 102 ALA A C 1
ATOM 729 O O . ALA A 1 102 ? 13.481 15.306 -1.150 1.00 56.41 102 ALA A O 1
ATOM 730 N N . GLY A 1 103 ? 14.646 14.560 -2.920 1.00 56.50 103 GLY A N 1
ATOM 731 C CA . GLY A 1 103 ? 14.502 15.781 -3.715 1.00 56.50 103 GLY A CA 1
ATOM 732 C C . GLY A 1 103 ? 13.166 15.798 -4.475 1.00 56.50 103 GLY A C 1
ATOM 733 O O . GLY A 1 103 ? 12.408 14.827 -4.409 1.00 56.50 103 GLY A O 1
ATOM 734 N N . PRO A 1 104 ? 12.864 16.858 -5.253 1.00 55.09 104 PRO A N 1
ATOM 735 C CA . PRO A 1 104 ? 11.768 16.810 -6.218 1.00 55.09 104 PRO A CA 1
ATOM 736 C C . PRO A 1 104 ? 11.945 15.555 -7.074 1.00 55.09 104 PRO A C 1
ATOM 738 O O . PRO A 1 104 ? 13.039 15.353 -7.597 1.00 55.09 104 PRO A O 1
ATOM 741 N N . ALA A 1 105 ? 10.923 14.704 -7.189 1.00 51.28 105 ALA A N 1
ATOM 742 C CA . ALA A 1 105 ? 11.018 13.482 -7.981 1.00 51.28 105 ALA A CA 1
ATOM 743 C C . ALA A 1 105 ? 11.370 13.841 -9.433 1.00 51.28 105 ALA A C 1
ATOM 745 O O . ALA A 1 105 ? 10.524 14.296 -10.205 1.00 51.28 105 ALA A O 1
ATOM 746 N N . ARG A 1 106 ? 12.645 13.690 -9.799 1.00 51.69 106 ARG A N 1
ATOM 747 C CA . ARG A 1 106 ? 13.123 13.917 -11.160 1.00 51.69 106 ARG A CA 1
ATOM 748 C C . ARG A 1 106 ? 13.020 12.590 -11.883 1.00 51.69 106 ARG A C 1
ATOM 750 O O . ARG A 1 106 ? 13.882 11.730 -11.736 1.00 51.69 106 ARG A O 1
ATOM 757 N N . PHE A 1 107 ? 11.953 12.417 -12.655 1.00 55.44 107 PHE A N 1
ATOM 758 C CA . PHE A 1 107 ? 11.933 11.351 -13.649 1.00 55.44 107 PHE A CA 1
ATOM 759 C C . PHE A 1 107 ? 13.124 11.564 -14.591 1.00 55.44 107 PHE A C 1
ATOM 761 O O . PHE A 1 107 ? 13.379 12.710 -14.968 1.00 55.44 107 PHE A O 1
ATOM 768 N N . PRO A 1 108 ? 13.878 10.519 -14.959 1.00 54.09 108 PRO A N 1
ATOM 769 C CA . PRO A 1 108 ? 14.952 10.660 -15.932 1.00 54.09 108 PRO A CA 1
ATOM 770 C C . PRO A 1 108 ? 14.369 11.174 -17.259 1.00 54.09 108 PRO A C 1
ATOM 772 O O . PRO A 1 108 ? 13.694 10.434 -17.967 1.00 54.09 108 PRO A O 1
ATOM 775 N N . VAL A 1 109 ? 14.585 12.456 -17.577 1.00 54.66 109 VAL A N 1
ATOM 776 C CA . VAL A 1 109 ? 14.021 13.115 -18.777 1.00 54.66 109 VAL A CA 1
ATOM 777 C C . VAL A 1 109 ? 14.942 12.972 -19.996 1.00 54.66 109 VAL A C 1
ATOM 779 O O . VAL A 1 109 ? 14.582 13.352 -21.102 1.00 54.66 109 VAL A O 1
ATOM 782 N N . SER A 1 110 ? 16.146 12.428 -19.816 1.00 54.22 110 SER A N 1
ATOM 783 C CA . SER A 1 110 ? 17.128 12.306 -20.894 1.00 54.22 110 SER A CA 1
ATOM 784 C C . SER A 1 110 ? 16.881 11.026 -21.695 1.00 54.22 110 SER A C 1
ATOM 786 O O . SER A 1 110 ? 17.222 9.943 -21.214 1.00 54.22 110 SER A O 1
ATOM 788 N N . GLY A 1 111 ? 16.266 11.151 -22.873 1.00 62.00 111 GLY A N 1
ATOM 789 C CA . GLY A 1 111 ? 16.026 10.088 -23.858 1.00 62.00 111 GLY A CA 1
ATOM 790 C C . GLY A 1 111 ? 15.138 10.586 -25.013 1.00 62.00 111 GLY A C 1
ATOM 791 O O . GLY A 1 111 ? 14.504 11.633 -24.857 1.00 62.00 111 GLY A O 1
ATOM 792 N N . PRO A 1 112 ? 15.094 9.883 -26.160 1.00 63.75 112 PRO A N 1
ATOM 793 C CA . PRO A 1 112 ? 14.226 10.247 -27.279 1.00 63.75 112 PRO A CA 1
ATOM 794 C C . PRO A 1 112 ? 12.752 10.240 -26.852 1.00 63.75 112 PRO A C 1
ATOM 796 O O . PRO A 1 112 ? 12.284 9.343 -26.137 1.00 63.75 112 PRO A O 1
ATOM 799 N N . GLY A 1 113 ? 12.029 11.284 -27.253 1.00 68.75 113 GLY A N 1
ATOM 800 C CA . GLY A 1 113 ? 10.630 11.479 -26.910 1.00 68.75 113 GLY A CA 1
ATOM 801 C C . GLY A 1 113 ? 9.705 10.549 -27.693 1.00 68.75 113 GLY A C 1
ATOM 802 O O . GLY A 1 113 ? 10.072 9.950 -28.700 1.00 68.75 113 GLY A O 1
ATOM 803 N N . ILE A 1 114 ? 8.444 10.470 -27.260 1.00 68.44 114 ILE A N 1
ATOM 804 C CA . ILE A 1 114 ? 7.407 9.649 -27.916 1.00 68.44 114 ILE A CA 1
ATOM 805 C C . ILE A 1 114 ? 7.237 9.991 -29.406 1.00 68.44 114 ILE A C 1
ATOM 807 O O . ILE A 1 114 ? 6.924 9.112 -30.207 1.00 68.44 114 ILE A O 1
ATOM 811 N N . LEU A 1 115 ? 7.453 11.257 -29.770 1.00 69.12 115 LEU A N 1
ATOM 812 C CA . LEU A 1 115 ? 7.340 11.741 -31.146 1.00 69.12 115 LEU A CA 1
ATOM 813 C C . LEU A 1 115 ? 8.533 11.339 -32.024 1.00 69.12 115 LEU A C 1
ATOM 815 O O . LEU A 1 115 ? 8.377 11.257 -33.238 1.00 69.12 115 LEU A O 1
ATOM 819 N N . ASP A 1 116 ? 9.685 11.040 -31.421 1.00 75.69 116 ASP A N 1
ATOM 820 C CA . ASP A 1 116 ? 10.919 10.723 -32.146 1.00 75.69 116 ASP A CA 1
ATOM 821 C C . ASP A 1 116 ? 10.942 9.257 -32.614 1.00 75.69 116 ASP A C 1
ATOM 823 O O . ASP A 1 116 ? 11.561 8.927 -33.624 1.00 75.69 116 ASP A O 1
ATOM 827 N N . ALA A 1 117 ? 10.226 8.366 -31.916 1.00 79.00 117 ALA A N 1
ATOM 828 C CA . ALA A 1 117 ? 10.079 6.963 -32.302 1.00 79.00 117 ALA A CA 1
ATOM 829 C C . ALA A 1 117 ? 8.665 6.419 -31.988 1.00 79.00 117 ALA A C 1
ATOM 831 O O . ALA A 1 117 ? 8.476 5.631 -31.053 1.00 79.00 117 ALA A O 1
ATOM 832 N N . PRO A 1 118 ? 7.646 6.772 -32.799 1.00 81.56 118 PRO A N 1
ATOM 833 C CA . PRO A 1 118 ? 6.256 6.366 -32.563 1.00 81.56 118 PRO A CA 1
ATOM 834 C C . PRO A 1 118 ? 6.046 4.846 -32.638 1.00 81.56 118 PRO A C 1
ATOM 836 O O . PRO A 1 118 ? 5.151 4.310 -31.986 1.00 81.56 118 PRO A O 1
ATOM 839 N N . TRP A 1 119 ? 6.887 4.126 -33.387 1.00 83.94 119 TRP A N 1
ATOM 840 C CA . TRP A 1 119 ? 6.836 2.664 -33.456 1.00 83.94 119 TRP A CA 1
ATOM 841 C C . TRP A 1 119 ? 7.249 2.010 -32.126 1.00 83.94 119 TRP A C 1
ATOM 843 O O . TRP A 1 119 ? 6.604 1.054 -31.697 1.00 83.94 119 TRP A O 1
ATOM 853 N N . GLN A 1 120 ? 8.257 2.560 -31.433 1.00 83.69 120 GLN A N 1
ATOM 854 C CA . GLN A 1 120 ? 8.657 2.105 -30.098 1.00 83.69 120 GLN A CA 1
ATOM 855 C C . GLN A 1 120 ? 7.553 2.398 -29.080 1.00 83.69 120 GLN A C 1
ATOM 857 O O . GLN A 1 120 ? 7.275 1.563 -28.220 1.00 83.69 120 GLN A O 1
ATOM 862 N N . ALA A 1 121 ? 6.873 3.546 -29.208 1.00 81.12 121 ALA A N 1
ATOM 863 C CA . ALA A 1 121 ? 5.718 3.883 -28.376 1.00 81.12 121 ALA A CA 1
ATOM 864 C C . ALA A 1 121 ? 4.575 2.881 -28.580 1.00 81.12 121 ALA A C 1
ATOM 866 O O . ALA A 1 121 ? 4.036 2.353 -27.608 1.00 81.12 121 ALA A O 1
ATOM 867 N N . GLY A 1 122 ? 4.233 2.589 -29.839 1.00 85.44 122 GLY A N 1
ATOM 868 C CA . GLY A 1 122 ? 3.196 1.623 -30.195 1.00 85.44 122 GLY A CA 1
ATOM 869 C C . GLY A 1 122 ? 3.514 0.216 -29.694 1.00 85.44 122 GLY A C 1
ATOM 870 O O . GLY A 1 122 ? 2.642 -0.441 -29.126 1.00 85.44 122 GLY A O 1
ATOM 871 N N . LEU A 1 123 ? 4.769 -0.220 -29.822 1.00 87.25 123 LEU A N 1
ATOM 872 C CA . LEU A 1 123 ? 5.229 -1.511 -29.317 1.00 87.25 123 LEU A CA 1
ATOM 873 C C . LEU A 1 123 ? 5.153 -1.572 -27.789 1.00 87.25 123 LEU A C 1
ATOM 875 O O . LEU A 1 123 ? 4.583 -2.520 -27.250 1.00 87.25 123 LEU A O 1
ATOM 879 N N . LEU A 1 124 ? 5.660 -0.556 -27.087 1.00 85.19 124 LEU A N 1
ATOM 880 C CA . LEU A 1 124 ? 5.617 -0.479 -25.625 1.00 85.19 124 LEU A CA 1
ATOM 881 C C . LEU A 1 124 ? 4.175 -0.461 -25.098 1.00 85.19 124 LEU A C 1
ATOM 883 O O . LEU A 1 124 ? 3.837 -1.242 -24.213 1.00 85.19 124 LEU A O 1
ATOM 887 N N . ILE A 1 125 ? 3.317 0.411 -25.635 1.00 86.19 125 ILE A N 1
ATOM 888 C CA . ILE A 1 125 ? 1.915 0.528 -25.211 1.00 86.19 125 ILE A CA 1
ATOM 889 C C . ILE A 1 125 ? 1.143 -0.748 -25.564 1.00 86.19 125 ILE A C 1
ATOM 891 O O . ILE A 1 125 ? 0.455 -1.297 -24.706 1.00 86.19 125 ILE A O 1
ATOM 895 N N . GLY A 1 126 ? 1.284 -1.251 -26.792 1.00 89.50 126 GLY A N 1
ATOM 896 C CA . GLY A 1 126 ? 0.584 -2.443 -27.270 1.00 89.50 126 GLY A CA 1
ATOM 897 C C . GLY A 1 126 ? 0.922 -3.687 -26.450 1.00 89.50 126 GLY A C 1
ATOM 898 O O . GLY A 1 126 ? 0.027 -4.365 -25.949 1.00 89.50 126 GLY A O 1
ATOM 899 N N . SER A 1 127 ? 2.214 -3.947 -26.245 1.00 89.38 127 SER A N 1
ATOM 900 C CA . SER A 1 127 ? 2.697 -5.062 -25.421 1.00 89.38 127 SER A CA 1
ATOM 901 C C . SER A 1 127 ? 2.317 -4.915 -23.942 1.00 89.38 127 SER A C 1
ATOM 903 O O . SER A 1 127 ? 1.942 -5.903 -23.309 1.00 89.38 127 SER A O 1
ATOM 905 N N . ALA A 1 128 ? 2.337 -3.696 -23.391 1.00 86.38 128 ALA A N 1
ATOM 906 C CA . ALA A 1 128 ? 1.931 -3.434 -22.012 1.00 86.38 128 ALA A CA 1
ATOM 907 C C . ALA A 1 128 ? 0.434 -3.690 -21.795 1.00 86.38 128 ALA A C 1
ATOM 909 O O . ALA A 1 128 ? 0.063 -4.346 -20.821 1.00 86.38 128 ALA A O 1
ATOM 910 N N . VAL A 1 129 ? -0.422 -3.215 -22.707 1.00 89.56 129 VAL A N 1
ATOM 911 C CA . VAL A 1 129 ? -1.871 -3.472 -22.673 1.00 89.56 129 VAL A CA 1
ATOM 912 C C . VAL A 1 129 ? -2.152 -4.961 -22.854 1.00 89.56 129 VAL A C 1
ATOM 914 O O . VAL A 1 129 ? -2.944 -5.523 -22.099 1.00 89.56 129 VAL A O 1
ATOM 917 N N . LEU A 1 130 ? -1.472 -5.625 -23.792 1.00 91.75 130 LEU A N 1
ATOM 918 C CA . LEU A 1 130 ? -1.627 -7.062 -24.006 1.00 91.75 130 LEU A CA 1
ATOM 919 C C . LEU A 1 130 ? -1.265 -7.858 -22.748 1.00 91.75 130 LEU A C 1
ATOM 921 O O . LEU A 1 130 ? -2.046 -8.707 -22.326 1.00 91.75 130 LEU A O 1
ATOM 925 N N . ALA A 1 131 ? -0.129 -7.559 -22.113 1.00 88.25 131 ALA A N 1
ATOM 926 C CA . ALA A 1 131 ? 0.286 -8.224 -20.880 1.00 88.25 131 ALA A CA 1
ATOM 927 C C . ALA A 1 131 ? -0.654 -7.922 -19.705 1.00 88.25 131 ALA A C 1
ATOM 929 O O . ALA A 1 131 ? -0.982 -8.829 -18.941 1.00 88.25 131 ALA A O 1
ATOM 930 N N . ALA A 1 132 ? -1.129 -6.678 -19.580 1.00 86.56 132 ALA A N 1
ATOM 931 C CA . ALA A 1 132 ? -2.119 -6.301 -18.576 1.00 86.56 132 ALA A CA 1
ATOM 932 C C . ALA A 1 132 ? -3.408 -7.122 -18.716 1.00 86.56 132 ALA A C 1
ATOM 934 O O . ALA A 1 132 ? -3.880 -7.712 -17.743 1.00 86.56 132 ALA A O 1
ATOM 935 N N . VAL A 1 133 ? -3.949 -7.197 -19.936 1.00 88.06 133 VAL A N 1
ATOM 936 C CA . VAL A 1 133 ? -5.179 -7.938 -20.241 1.00 88.06 133 VAL A CA 1
ATOM 937 C C . VAL A 1 133 ? -4.967 -9.445 -20.106 1.00 88.06 133 VAL A C 1
ATOM 939 O O . VAL A 1 133 ? -5.841 -10.128 -19.577 1.00 88.06 133 VAL A O 1
ATOM 942 N N . ALA A 1 134 ? -3.821 -9.973 -20.537 1.00 89.75 134 ALA A N 1
ATOM 943 C CA . ALA A 1 134 ? -3.491 -11.389 -20.402 1.00 89.75 134 ALA A CA 1
ATOM 944 C C . ALA A 1 134 ? -3.417 -11.810 -18.927 1.00 89.75 134 ALA A C 1
ATOM 946 O O . ALA A 1 134 ? -4.080 -12.767 -18.535 1.00 89.75 134 ALA A O 1
ATOM 947 N N . LEU A 1 135 ? -2.693 -11.063 -18.085 1.00 85.25 135 LEU A N 1
ATOM 948 C CA . LEU A 1 135 ? -2.627 -11.342 -16.646 1.00 85.25 135 LEU A CA 1
ATOM 949 C C . LEU A 1 135 ? -3.992 -11.182 -15.970 1.00 85.25 135 LEU A C 1
ATOM 951 O O . LEU A 1 135 ? -4.362 -12.004 -15.132 1.00 85.25 135 LEU A O 1
ATOM 955 N N . TYR A 1 136 ? -4.767 -10.173 -16.371 1.00 83.38 136 TYR A N 1
ATOM 956 C CA . TYR A 1 136 ? -6.135 -10.001 -15.888 1.00 83.38 136 TYR A CA 1
ATOM 957 C C . TYR A 1 136 ? -7.031 -11.201 -16.246 1.00 83.38 136 TYR A C 1
ATOM 959 O O . TYR A 1 136 ? -7.753 -11.700 -15.385 1.00 83.38 136 TYR A O 1
ATOM 967 N N . ARG A 1 137 ? -6.944 -11.722 -17.480 1.00 85.31 137 ARG A N 1
ATOM 968 C CA . ARG A 1 137 ? -7.697 -12.907 -17.947 1.00 85.31 137 ARG A CA 1
ATOM 969 C C . ARG A 1 137 ? -7.350 -14.180 -17.175 1.00 85.31 137 ARG A C 1
ATOM 971 O O . ARG A 1 137 ? -8.218 -15.026 -17.002 1.00 85.31 137 ARG A O 1
ATOM 978 N N . VAL A 1 138 ? -6.107 -14.312 -16.717 1.00 84.88 138 VAL A N 1
ATOM 979 C CA . VAL A 1 138 ? -5.646 -15.450 -15.898 1.00 84.88 138 VAL A CA 1
ATOM 980 C C . VAL A 1 138 ? -6.101 -15.315 -14.431 1.00 84.88 138 VAL A C 1
ATOM 982 O O . VAL A 1 138 ? -5.885 -16.213 -13.625 1.00 84.88 138 VAL A O 1
ATOM 985 N N . GLY A 1 139 ? -6.772 -14.216 -14.068 1.00 71.69 139 GLY A N 1
ATOM 986 C CA . GLY A 1 139 ? -7.245 -13.968 -12.705 1.00 71.69 139 GLY A CA 1
ATOM 987 C C . GLY A 1 139 ? -6.153 -13.451 -11.768 1.00 71.69 139 GLY A C 1
ATOM 988 O O . GLY A 1 139 ? -6.332 -13.453 -10.550 1.00 71.69 139 GLY A O 1
ATOM 989 N N . PHE A 1 140 ? -5.017 -12.994 -12.307 1.00 74.19 140 PHE A N 1
ATOM 990 C CA . PHE A 1 140 ? -3.936 -12.442 -11.501 1.00 74.19 140 PHE A CA 1
ATOM 991 C C . PHE A 1 140 ? -4.320 -11.051 -10.977 1.00 74.19 140 PHE A C 1
ATOM 993 O O . PHE A 1 140 ? -4.391 -10.070 -11.729 1.00 74.19 140 PHE A O 1
ATOM 1000 N N . SER A 1 141 ? -4.567 -10.965 -9.666 1.00 65.12 141 SER A N 1
ATOM 1001 C CA . SER A 1 141 ? -4.821 -9.699 -8.976 1.00 65.12 141 SER A CA 1
ATOM 1002 C C . SER A 1 141 ? -3.622 -8.771 -9.181 1.00 65.12 141 SER A C 1
ATOM 1004 O O . SER A 1 141 ? -2.493 -9.152 -8.894 1.00 65.12 141 SER A O 1
ATOM 1006 N N . GLY A 1 142 ? -3.851 -7.584 -9.751 1.00 70.12 142 GLY A N 1
ATOM 1007 C CA . GLY A 1 142 ? -2.794 -6.627 -10.102 1.00 70.12 142 GLY A CA 1
ATOM 1008 C C . GLY A 1 142 ? -2.193 -6.766 -11.505 1.00 70.12 142 GLY A C 1
ATOM 1009 O O . GLY A 1 142 ? -1.194 -6.106 -11.790 1.00 70.12 142 GLY A O 1
ATOM 1010 N N . GLY A 1 143 ? -2.801 -7.546 -12.410 1.00 75.12 143 GLY A N 1
ATOM 1011 C CA . GLY A 1 143 ? -2.344 -7.675 -13.804 1.00 75.12 143 GLY A CA 1
ATOM 1012 C C . GLY A 1 143 ? -2.140 -6.338 -14.533 1.00 75.12 143 GLY A C 1
ATOM 1013 O O . GLY A 1 143 ? -1.145 -6.168 -15.234 1.00 75.12 143 GLY A O 1
ATOM 1014 N N . PHE A 1 144 ? -3.005 -5.349 -14.278 1.00 76.75 144 PHE A N 1
ATOM 1015 C CA . PHE A 1 144 ? -2.890 -3.996 -14.840 1.00 76.75 144 PHE A CA 1
ATOM 1016 C C . PHE A 1 144 ? -1.681 -3.192 -14.343 1.00 76.75 144 PHE A C 1
ATOM 1018 O O . PHE A 1 144 ? -1.264 -2.260 -15.022 1.00 76.75 144 PHE A O 1
ATOM 1025 N N . PHE A 1 145 ? -1.098 -3.550 -13.200 1.00 72.00 145 PHE A N 1
ATOM 1026 C CA . PHE A 1 145 ? 0.119 -2.919 -12.686 1.00 72.00 145 PHE A CA 1
ATOM 1027 C C . PHE A 1 145 ? 1.359 -3.729 -13.064 1.00 72.00 145 PHE A C 1
ATOM 1029 O O . PHE A 1 145 ? 2.308 -3.196 -13.638 1.00 72.00 145 PHE A O 1
ATOM 1036 N N . PHE A 1 146 ? 1.336 -5.032 -12.780 1.00 74.25 146 PHE A N 1
ATOM 1037 C CA . PHE A 1 146 ? 2.503 -5.895 -12.933 1.00 74.25 146 PHE A CA 1
ATOM 1038 C C . PHE A 1 146 ? 2.844 -6.167 -14.403 1.00 74.25 146 PHE A C 1
ATOM 1040 O O . PHE A 1 146 ? 4.012 -6.106 -14.780 1.00 74.25 146 PHE A O 1
ATOM 1047 N N . GLY A 1 147 ? 1.839 -6.385 -15.259 1.00 81.31 147 GLY A N 1
ATOM 1048 C CA . GLY A 1 147 ? 2.043 -6.671 -16.684 1.00 81.31 147 GLY A CA 1
ATOM 1049 C C . GLY A 1 147 ? 2.802 -5.559 -17.413 1.00 81.31 147 GLY A C 1
ATOM 1050 O O . GLY A 1 147 ? 3.894 -5.810 -17.929 1.00 81.31 147 GLY A O 1
ATOM 1051 N N . PRO A 1 148 ? 2.294 -4.312 -17.403 1.00 81.50 148 PRO A N 1
ATOM 1052 C CA . PRO A 1 148 ? 2.981 -3.168 -17.998 1.00 81.50 148 PRO A CA 1
ATOM 1053 C C . PRO A 1 148 ? 4.365 -2.891 -17.404 1.00 81.50 148 PRO A C 1
ATOM 1055 O O . PRO A 1 148 ? 5.225 -2.350 -18.101 1.00 81.50 148 PRO A O 1
ATOM 1058 N N . MET A 1 149 ? 4.579 -3.216 -16.125 1.00 77.88 149 MET A N 1
ATOM 1059 C CA . MET A 1 149 ? 5.863 -3.027 -15.449 1.00 77.88 149 MET A CA 1
ATOM 1060 C C . MET A 1 149 ? 6.908 -4.025 -15.949 1.00 77.88 149 MET A C 1
ATOM 1062 O O . MET A 1 149 ? 7.975 -3.595 -16.382 1.00 77.88 149 MET A O 1
ATOM 1066 N N . VAL A 1 150 ? 6.582 -5.322 -15.971 1.00 76.06 150 VAL A N 1
ATOM 1067 C CA . VAL A 1 150 ? 7.482 -6.386 -16.448 1.00 76.06 150 VAL A CA 1
ATOM 1068 C C . VAL A 1 150 ? 7.816 -6.202 -17.923 1.00 76.06 150 VAL A C 1
ATOM 1070 O O . VAL A 1 150 ? 8.984 -6.219 -18.294 1.00 76.06 150 VAL A O 1
ATOM 1073 N N . VAL A 1 151 ? 6.809 -5.958 -18.763 1.00 83.50 151 VAL A N 1
ATOM 1074 C CA . VAL A 1 151 ? 7.019 -5.706 -20.197 1.00 83.50 151 VAL A CA 1
ATOM 1075 C C . VAL A 1 151 ? 7.953 -4.522 -20.414 1.00 83.50 151 VAL A C 1
ATOM 1077 O O . VAL A 1 151 ? 8.888 -4.593 -21.205 1.00 83.50 151 VAL A O 1
ATOM 1080 N N . SER A 1 152 ? 7.732 -3.435 -19.679 1.00 79.00 152 SER A N 1
ATOM 1081 C CA . SER A 1 152 ? 8.579 -2.255 -19.782 1.00 79.00 152 SER A CA 1
ATOM 1082 C C . SER A 1 152 ? 10.000 -2.510 -19.292 1.00 79.00 152 SER A C 1
ATOM 1084 O O . SER A 1 152 ? 10.921 -2.008 -19.927 1.00 79.00 152 SER A O 1
ATOM 1086 N N . ALA A 1 153 ? 10.173 -3.283 -18.218 1.00 73.38 153 ALA A N 1
ATOM 1087 C CA . ALA A 1 153 ? 11.477 -3.696 -17.704 1.00 73.38 153 ALA A CA 1
ATOM 1088 C C . ALA A 1 153 ? 12.249 -4.532 -18.723 1.00 73.38 153 ALA A C 1
ATOM 1090 O O . ALA A 1 153 ? 13.412 -4.255 -18.990 1.00 73.38 153 ALA A O 1
ATOM 1091 N N . VAL A 1 154 ? 11.587 -5.497 -19.362 1.00 77.56 154 VAL A N 1
ATOM 1092 C CA . VAL A 1 154 ? 12.209 -6.333 -20.394 1.00 77.56 154 VAL A CA 1
ATOM 1093 C C . VAL A 1 154 ? 12.576 -5.504 -21.623 1.00 77.56 154 VAL A C 1
ATOM 1095 O O . VAL A 1 154 ? 13.697 -5.607 -22.111 1.00 77.56 154 VAL A O 1
ATOM 1098 N N . LEU A 1 155 ? 11.672 -4.657 -22.120 1.00 81.81 155 LEU A N 1
ATOM 1099 C CA . LEU A 1 155 ? 11.910 -3.872 -23.338 1.00 81.81 155 LEU A CA 1
ATOM 1100 C C . LEU A 1 155 ? 13.001 -2.807 -23.172 1.00 81.81 155 LEU A C 1
ATOM 1102 O O . LEU A 1 155 ? 13.790 -2.612 -24.092 1.00 81.81 155 LEU A O 1
ATOM 1106 N N . HIS A 1 156 ? 13.071 -2.149 -22.012 1.00 77.62 156 HIS A N 1
ATOM 1107 C CA . HIS A 1 156 ? 14.141 -1.185 -21.734 1.00 77.62 156 HIS A CA 1
ATOM 1108 C C . HIS A 1 156 ? 15.444 -1.888 -21.342 1.00 77.62 156 HIS A C 1
ATOM 1110 O O . HIS A 1 156 ? 16.507 -1.510 -21.822 1.00 77.62 156 HIS A O 1
ATOM 1116 N N . GLY A 1 157 ? 15.376 -2.952 -20.535 1.00 72.06 157 GLY A N 1
ATOM 1117 C CA . GLY A 1 157 ? 16.549 -3.718 -20.104 1.00 72.06 157 GLY A CA 1
ATOM 1118 C C . GLY A 1 157 ? 17.238 -4.488 -21.235 1.00 72.06 157 GLY A C 1
ATOM 1119 O O . GLY A 1 157 ? 18.438 -4.730 -21.164 1.00 72.06 157 GLY A O 1
ATOM 1120 N N . SER A 1 158 ? 16.506 -4.840 -22.297 1.00 77.69 158 SER A N 1
ATOM 1121 C CA . SER A 1 158 ? 17.059 -5.451 -23.517 1.00 77.69 158 SER A CA 1
ATOM 1122 C C . SER A 1 158 ? 17.535 -4.436 -24.563 1.00 77.69 158 SER A C 1
ATOM 1124 O O . SER A 1 158 ? 18.053 -4.843 -25.600 1.00 77.69 158 SER A O 1
ATOM 1126 N N . GLY A 1 159 ? 17.351 -3.132 -24.324 1.00 74.12 159 GLY A N 1
ATOM 1127 C CA . GLY A 1 159 ? 17.705 -2.070 -25.273 1.00 74.12 159 GLY A CA 1
ATOM 1128 C C . GLY A 1 159 ? 16.781 -1.958 -26.493 1.00 74.12 159 GLY A C 1
ATOM 1129 O O . GLY A 1 159 ? 17.061 -1.183 -27.399 1.00 74.12 159 GLY A O 1
ATOM 1130 N N . PHE A 1 160 ? 15.668 -2.702 -26.543 1.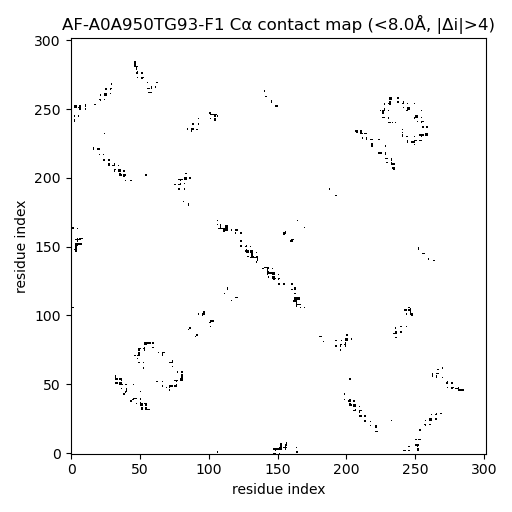00 76.06 160 PHE A N 1
ATOM 1131 C CA . PHE A 1 160 ? 14.704 -2.630 -27.652 1.00 76.06 160 PHE A CA 1
ATOM 1132 C C . PHE A 1 160 ? 13.893 -1.327 -27.664 1.00 76.06 160 PHE A C 1
ATOM 1134 O O . PHE A 1 160 ? 13.411 -0.906 -28.718 1.00 76.06 160 PHE A O 1
ATOM 1141 N N . VAL A 1 161 ? 13.704 -0.708 -26.495 1.00 77.44 161 VAL A N 1
ATOM 1142 C CA . VAL A 1 161 ? 12.978 0.554 -26.329 1.00 77.44 161 VAL A CA 1
ATOM 1143 C C . VAL A 1 161 ? 13.797 1.494 -25.454 1.00 77.44 161 VAL A C 1
ATOM 1145 O O . VAL A 1 161 ? 14.070 1.191 -24.296 1.00 77.44 161 VAL A O 1
ATOM 1148 N N . GLU A 1 162 ? 14.129 2.665 -25.991 1.00 74.38 162 GLU A N 1
ATOM 1149 C CA . GLU A 1 162 ? 14.831 3.737 -25.262 1.00 74.38 162 GLU A CA 1
ATOM 1150 C C . GLU A 1 162 ? 13.904 4.913 -24.919 1.00 74.38 162 GLU A C 1
ATOM 1152 O O . GLU A 1 162 ? 14.318 5.911 -24.324 1.00 74.38 162 GLU A O 1
ATOM 1157 N N . LEU A 1 163 ? 12.632 4.792 -25.299 1.00 71.69 163 LEU A N 1
ATOM 1158 C CA . LEU A 1 163 ? 11.622 5.826 -25.165 1.00 71.69 163 LEU A CA 1
ATOM 1159 C C . LEU A 1 163 ? 11.376 6.184 -23.702 1.00 71.69 163 LEU A C 1
ATOM 1161 O O . LEU A 1 163 ? 10.936 5.351 -22.908 1.00 71.69 163 LEU A O 1
ATOM 1165 N N . ARG A 1 164 ? 11.559 7.457 -23.354 1.00 70.38 164 ARG A N 1
ATOM 1166 C CA . ARG A 1 164 ? 11.268 7.943 -22.002 1.00 70.38 164 ARG A CA 1
ATOM 1167 C C . ARG A 1 164 ? 10.032 8.839 -21.995 1.00 70.38 164 ARG A C 1
ATOM 1169 O O . ARG A 1 164 ? 9.872 9.681 -22.880 1.00 70.38 164 ARG A O 1
ATOM 1176 N N . PRO A 1 165 ? 9.118 8.661 -21.022 1.00 65.94 165 PRO A N 1
ATOM 1177 C CA . PRO A 1 165 ? 7.926 9.486 -20.944 1.00 65.94 165 PRO A CA 1
ATOM 1178 C C . PRO A 1 165 ? 8.305 10.942 -20.628 1.00 65.94 165 PRO A C 1
ATOM 1180 O O . PRO A 1 165 ? 9.170 11.176 -19.780 1.00 65.94 165 PRO A O 1
ATOM 1183 N N . PRO A 1 166 ? 7.645 11.929 -21.260 1.00 69.69 166 PRO A N 1
ATOM 1184 C CA . PRO A 1 166 ? 7.888 13.336 -20.972 1.00 69.69 166 PRO A CA 1
ATOM 1185 C C . PRO A 1 166 ? 7.619 13.662 -19.499 1.00 69.69 166 PRO A C 1
ATOM 1187 O O . PRO A 1 166 ? 6.643 13.176 -18.925 1.00 69.69 166 PRO A O 1
ATOM 1190 N N . GLY A 1 167 ? 8.417 14.549 -18.895 1.00 67.12 167 GLY A N 1
ATOM 1191 C CA . GLY A 1 167 ? 8.263 14.914 -17.479 1.00 67.12 167 GLY A CA 1
ATOM 1192 C C . GLY A 1 167 ? 6.862 15.429 -17.111 1.00 67.12 167 GLY A C 1
ATOM 1193 O O . GLY A 1 167 ? 6.349 15.108 -16.041 1.00 67.12 167 GLY A O 1
ATOM 1194 N N . TRP A 1 168 ? 6.193 16.141 -18.028 1.00 70.50 168 TRP A N 1
ATOM 1195 C CA . TRP A 1 168 ? 4.825 16.632 -17.824 1.00 70.50 168 TRP A CA 1
ATOM 1196 C C . TRP A 1 168 ? 3.797 15.500 -17.682 1.00 70.50 168 TRP A C 1
ATOM 1198 O O . TRP A 1 168 ? 2.828 15.651 -16.941 1.00 70.50 168 TRP A O 1
ATOM 1208 N N . PHE A 1 169 ? 4.014 14.351 -18.333 1.00 73.19 169 PHE A N 1
ATOM 1209 C CA . PHE A 1 169 ? 3.094 13.212 -18.275 1.00 73.19 169 PHE A CA 1
ATOM 1210 C C . PHE A 1 169 ? 3.033 12.635 -16.859 1.00 73.19 169 PHE A C 1
ATOM 1212 O O . PHE A 1 169 ? 1.957 12.343 -16.338 1.00 73.19 169 PHE A O 1
ATOM 1219 N N . ALA A 1 170 ? 4.187 12.540 -16.197 1.00 68.12 170 ALA A N 1
ATOM 1220 C CA . ALA A 1 170 ? 4.259 12.078 -14.821 1.00 68.12 170 ALA A CA 1
ATOM 1221 C C . ALA A 1 170 ? 3.628 13.078 -13.835 1.00 68.12 170 ALA A C 1
ATOM 1223 O O . ALA A 1 170 ? 2.938 12.667 -12.902 1.00 68.12 170 ALA A O 1
ATOM 1224 N N . SER A 1 171 ? 3.788 14.387 -14.069 1.00 70.94 171 SER A N 1
ATOM 1225 C CA . SER A 1 171 ? 3.097 15.420 -13.286 1.00 70.94 171 SER A CA 1
ATOM 1226 C C . SER A 1 171 ? 1.576 15.330 -13.436 1.00 70.94 171 SER A C 1
ATOM 1228 O O . SER A 1 171 ? 0.869 15.385 -12.433 1.00 70.94 171 SER A O 1
ATOM 1230 N N . MET A 1 172 ? 1.060 15.124 -14.654 1.00 76.25 172 MET A N 1
ATOM 1231 C CA . MET A 1 172 ? -0.379 14.930 -14.871 1.00 76.25 172 MET A CA 1
ATOM 1232 C C . MET A 1 172 ? -0.900 13.659 -14.194 1.00 76.25 172 MET A C 1
ATOM 1234 O O . MET A 1 172 ? -1.970 13.692 -13.588 1.00 76.25 172 MET A O 1
ATOM 1238 N N . ALA A 1 173 ? -0.131 12.566 -14.230 1.00 73.31 173 ALA A N 1
ATOM 1239 C CA . ALA A 1 173 ? -0.474 11.338 -13.516 1.00 73.31 173 ALA A CA 1
ATOM 1240 C C . ALA A 1 173 ? -0.555 11.566 -11.995 1.00 73.31 173 ALA A C 1
ATOM 1242 O O . ALA A 1 173 ? -1.518 11.135 -11.365 1.00 73.31 173 ALA A O 1
ATOM 1243 N N . MET A 1 174 ? 0.396 12.307 -11.413 1.00 70.50 174 MET A N 1
ATOM 1244 C CA . MET A 1 174 ? 0.381 12.663 -9.987 1.00 70.50 174 MET A CA 1
ATOM 1245 C C . MET A 1 174 ? -0.798 13.559 -9.607 1.00 70.50 174 MET A C 1
ATOM 1247 O O . MET A 1 174 ? -1.431 13.331 -8.577 1.00 70.50 174 MET A O 1
ATOM 1251 N N . ILE A 1 175 ? -1.130 14.544 -10.445 1.00 76.56 175 ILE A N 1
ATOM 1252 C CA . ILE A 1 175 ? -2.306 15.401 -10.240 1.00 76.56 175 ILE A CA 1
ATOM 1253 C C . ILE A 1 175 ? -3.587 14.559 -10.288 1.00 76.56 175 ILE A C 1
ATOM 1255 O O . ILE A 1 175 ? -4.428 14.684 -9.401 1.00 76.56 175 ILE A O 1
ATOM 1259 N N . GLY A 1 176 ? -3.721 13.665 -11.273 1.00 78.44 176 GLY A N 1
ATOM 1260 C CA . GLY A 1 176 ? -4.873 12.768 -11.397 1.00 78.44 176 GLY A CA 1
ATOM 1261 C C . GLY A 1 176 ? -5.017 11.822 -10.204 1.00 78.44 176 GLY A C 1
ATOM 1262 O O . GLY A 1 176 ? -6.102 11.701 -9.642 1.00 78.44 176 GLY A O 1
ATOM 1263 N N . LEU A 1 177 ? -3.919 11.208 -9.758 1.00 69.25 177 LEU A N 1
ATOM 1264 C CA . LEU A 1 177 ? -3.901 10.357 -8.564 1.00 69.25 177 LEU A CA 1
ATOM 1265 C C . LEU A 1 177 ? -4.267 11.139 -7.297 1.00 69.25 177 LEU A C 1
ATOM 1267 O O . LEU A 1 177 ? -5.066 10.665 -6.486 1.00 69.25 177 LEU A O 1
ATOM 1271 N N . GLY A 1 178 ? -3.732 12.352 -7.141 1.00 70.44 178 GLY A N 1
ATOM 1272 C CA . GLY A 1 178 ? -4.097 13.259 -6.055 1.00 70.44 178 GLY A CA 1
ATOM 1273 C C . GLY A 1 178 ? -5.586 13.608 -6.073 1.00 70.44 178 GLY A C 1
ATOM 1274 O O . GLY A 1 178 ? -6.248 13.523 -5.039 1.00 70.44 178 GLY A O 1
ATOM 1275 N N . ALA A 1 179 ? -6.135 13.915 -7.250 1.00 78.00 179 ALA A N 1
ATOM 1276 C CA . ALA A 1 179 ? -7.550 14.221 -7.433 1.00 78.00 179 ALA A CA 1
ATOM 1277 C C . ALA A 1 179 ? -8.452 13.018 -7.113 1.00 78.00 179 ALA A C 1
ATOM 1279 O O . ALA A 1 179 ? -9.439 13.177 -6.398 1.00 78.00 179 ALA A O 1
ATOM 1280 N N . VAL A 1 180 ? -8.100 11.807 -7.559 1.00 73.38 180 VAL A N 1
ATOM 1281 C CA . VAL A 1 180 ? -8.846 10.577 -7.235 1.00 73.38 180 VAL A CA 1
ATOM 1282 C C . VAL A 1 180 ? -8.844 10.325 -5.728 1.00 73.38 180 VAL A C 1
ATOM 1284 O O . VAL A 1 180 ? -9.900 10.072 -5.149 1.00 73.38 180 VAL A O 1
ATOM 1287 N N . ASN A 1 181 ? -7.690 10.451 -5.071 1.00 66.62 181 ASN A N 1
ATOM 1288 C CA . ASN A 1 181 ? -7.594 10.273 -3.622 1.00 66.62 181 ASN A CA 1
ATOM 1289 C C . ASN A 1 181 ? -8.374 11.352 -2.852 1.00 66.62 181 ASN A C 1
ATOM 1291 O O . ASN A 1 181 ? -9.064 11.022 -1.887 1.00 66.62 181 ASN A O 1
ATOM 1295 N N . GLY A 1 182 ? -8.328 12.610 -3.302 1.00 66.38 182 GLY A N 1
ATOM 1296 C CA . GLY A 1 182 ? -9.081 13.721 -2.710 1.00 66.38 182 GLY A CA 1
ATOM 1297 C C . GLY A 1 182 ? -10.594 13.624 -2.932 1.00 66.38 182 GLY A C 1
ATOM 1298 O O . GLY A 1 182 ? -11.371 13.930 -2.030 1.00 66.38 182 GLY A O 1
ATOM 1299 N N . SER A 1 183 ? -11.030 13.122 -4.091 1.00 72.69 183 SER A N 1
ATOM 1300 C CA . SER A 1 183 ? -12.453 12.982 -4.434 1.00 72.69 183 SER A CA 1
ATOM 1301 C C . SER A 1 183 ? -13.220 12.043 -3.497 1.00 72.69 183 SER A C 1
ATOM 1303 O O . SER A 1 183 ? -14.426 12.196 -3.339 1.00 72.69 183 SER A O 1
ATOM 1305 N N . ARG A 1 184 ? -12.528 11.135 -2.791 1.00 67.50 184 ARG A N 1
ATOM 1306 C CA . ARG A 1 184 ? -13.130 10.236 -1.788 1.00 67.50 184 ARG A CA 1
ATOM 1307 C C . ARG A 1 184 ? -13.737 10.965 -0.582 1.00 67.50 184 ARG A C 1
ATOM 1309 O O . ARG A 1 184 ? -14.457 10.345 0.190 1.00 67.50 184 ARG A O 1
ATOM 1316 N N . PHE A 1 185 ? -13.459 12.260 -0.431 1.00 58.34 185 PHE A N 1
ATOM 1317 C CA . PHE A 1 185 ? -14.013 13.125 0.617 1.00 58.34 185 PHE A CA 1
ATOM 1318 C C . PHE A 1 185 ? -15.113 14.045 0.113 1.00 58.34 185 PHE A C 1
ATOM 1320 O O . PHE A 1 185 ? -15.695 14.780 0.915 1.00 58.34 185 PHE A O 1
ATOM 1327 N N . ALA A 1 186 ? -15.420 14.006 -1.187 1.00 62.47 186 ALA A N 1
ATOM 1328 C CA . ALA A 1 186 ? -16.614 14.650 -1.693 1.00 62.47 186 ALA A CA 1
ATOM 1329 C C . ALA A 1 186 ? -17.794 14.085 -0.892 1.00 62.47 186 ALA A C 1
ATOM 1331 O O . ALA A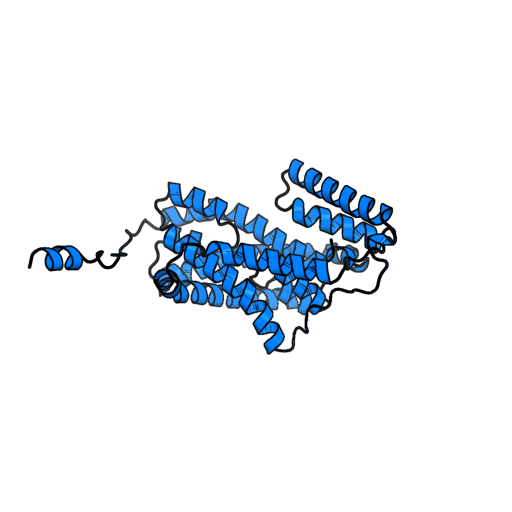 1 186 ? -18.072 12.890 -0.954 1.00 62.47 186 ALA A O 1
ATOM 1332 N N . ASN A 1 187 ? -18.435 14.947 -0.100 1.00 60.88 187 ASN A N 1
ATOM 1333 C CA . ASN A 1 187 ? -19.579 14.631 0.757 1.00 60.88 187 ASN A CA 1
ATOM 1334 C C . ASN A 1 187 ? -19.299 14.019 2.153 1.00 60.88 187 ASN A C 1
ATOM 1336 O O . ASN A 1 187 ? -20.226 13.502 2.773 1.00 60.88 187 ASN A O 1
ATOM 1340 N N . THR A 1 188 ? -18.074 14.096 2.698 1.00 64.56 188 THR A N 1
ATOM 1341 C CA . THR A 1 188 ? -17.825 13.747 4.119 1.00 64.56 188 THR A CA 1
ATOM 1342 C C . THR A 1 188 ? -17.737 15.008 4.989 1.00 64.56 188 THR A C 1
ATOM 1344 O O . THR A 1 188 ? -16.861 15.842 4.750 1.00 64.56 188 THR A O 1
ATOM 1347 N N . PRO A 1 189 ? -18.590 15.181 6.018 1.00 73.06 189 PRO A N 1
ATOM 1348 C CA . PRO A 1 189 ? -18.540 16.361 6.876 1.00 73.06 189 PRO A CA 1
ATOM 1349 C C . PRO A 1 189 ? -17.237 16.413 7.686 1.00 73.06 189 PRO A C 1
ATOM 1351 O O . PRO A 1 189 ? -16.816 15.430 8.300 1.00 73.06 189 PRO A O 1
ATOM 1354 N N . PHE A 1 190 ? -16.622 17.598 7.739 1.00 74.00 190 PHE A N 1
ATOM 1355 C CA . PHE A 1 190 ? -15.330 17.829 8.401 1.00 74.00 190 PHE A CA 1
ATOM 1356 C C . PHE A 1 190 ? -15.317 17.401 9.879 1.00 74.00 190 PHE A C 1
ATOM 1358 O O . PHE A 1 190 ? -14.312 16.907 10.380 1.00 74.00 190 PHE A O 1
ATOM 1365 N N . ARG A 1 191 ? -16.454 17.523 10.576 1.00 72.62 191 ARG A N 1
ATOM 1366 C CA . ARG A 1 191 ? -16.597 17.076 11.972 1.00 72.62 191 ARG A CA 1
ATOM 1367 C C . ARG A 1 191 ? -16.435 15.562 12.122 1.00 72.62 191 ARG A C 1
ATOM 1369 O O . ARG A 1 191 ? -15.744 15.119 13.031 1.00 72.62 191 ARG A O 1
ATOM 1376 N N . THR A 1 192 ? -17.008 14.776 11.212 1.00 69.31 192 THR A N 1
ATOM 1377 C CA . THR A 1 192 ? -16.854 13.313 11.207 1.00 69.31 192 THR A CA 1
ATOM 1378 C C . THR A 1 192 ? -15.414 12.919 10.898 1.00 69.31 192 THR A C 1
ATOM 1380 O O . THR A 1 192 ? -14.878 12.019 11.538 1.00 69.31 192 THR A O 1
ATOM 1383 N N . LEU A 1 193 ? -14.755 13.638 9.983 1.00 71.12 193 LEU A N 1
ATOM 1384 C CA . LEU A 1 193 ? -13.331 13.447 9.713 1.00 71.12 193 LEU A CA 1
ATOM 1385 C C . LEU A 1 193 ? -12.495 13.633 10.986 1.00 71.12 193 LEU A C 1
ATOM 1387 O O . LEU A 1 193 ? -11.674 12.780 11.308 1.00 71.12 193 LEU A O 1
ATOM 1391 N N . LEU A 1 194 ? -12.737 14.726 11.715 1.00 76.19 194 LEU A N 1
ATOM 1392 C CA . LEU A 1 194 ? -12.000 15.079 12.926 1.00 76.19 194 LEU A CA 1
ATOM 1393 C C . LEU A 1 194 ? -12.254 14.088 14.074 1.00 76.19 194 LEU A C 1
ATOM 1395 O O . LEU A 1 194 ? -11.325 13.743 14.799 1.00 76.19 194 LEU A O 1
ATOM 1399 N N . HIS A 1 195 ? -13.485 13.581 14.190 1.00 77.75 195 HIS A N 1
ATOM 1400 C CA . HIS A 1 195 ? -13.880 12.591 15.199 1.00 77.75 195 HIS A CA 1
ATO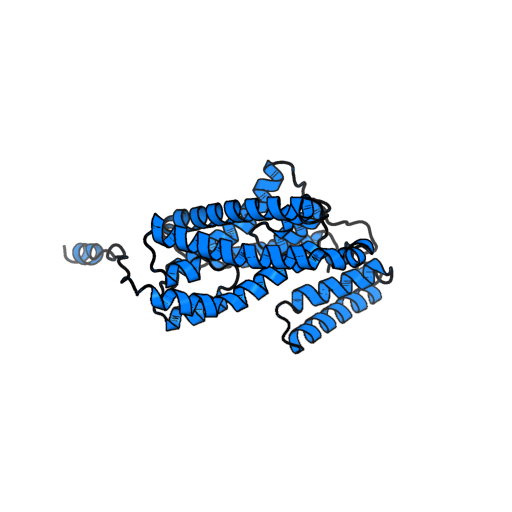M 1401 C C . HIS A 1 195 ? -13.120 11.267 15.055 1.00 77.75 195 HIS A C 1
ATOM 1403 O O . HIS A 1 195 ? -12.603 10.721 16.027 1.00 77.75 195 HIS A O 1
ATOM 1409 N N . TYR A 1 196 ? -12.986 10.773 13.823 1.00 81.12 196 TYR A N 1
ATOM 1410 C CA . TYR A 1 196 ? -12.263 9.532 13.527 1.00 81.12 196 TYR A CA 1
ATOM 1411 C C . TYR A 1 196 ? -10.758 9.739 13.290 1.00 81.12 196 TYR A C 1
ATOM 1413 O O . TYR A 1 196 ? -10.013 8.762 13.160 1.00 81.12 196 TYR A O 1
ATOM 1421 N N . LEU A 1 197 ? -10.286 10.990 13.256 1.00 82.69 197 LEU A N 1
ATOM 1422 C CA . LEU A 1 197 ? -8.897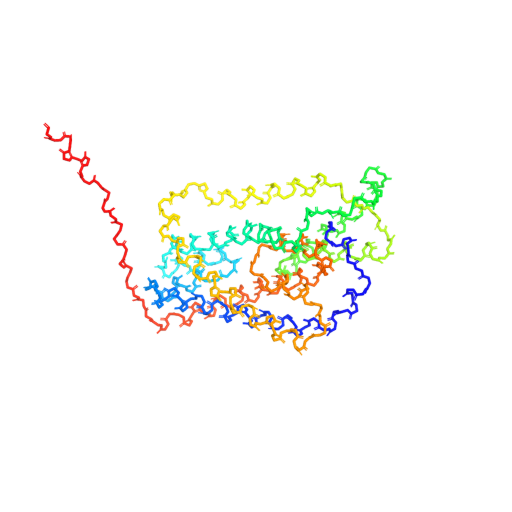 11.329 12.949 1.00 82.69 197 LEU A CA 1
ATOM 1423 C C . LEU A 1 197 ? -7.925 10.706 13.953 1.00 82.69 197 LEU A C 1
ATOM 1425 O O . LEU A 1 197 ? -6.933 10.106 13.545 1.00 82.69 197 LEU A O 1
ATOM 1429 N N . ALA A 1 198 ? -8.225 10.797 15.252 1.00 85.19 198 ALA A N 1
ATOM 1430 C CA . ALA A 1 198 ? -7.379 10.227 16.301 1.00 85.19 198 ALA A CA 1
ATOM 1431 C C . ALA A 1 198 ? -7.254 8.700 16.163 1.00 85.19 198 ALA A C 1
ATOM 1433 O O . ALA A 1 198 ? -6.144 8.170 16.181 1.00 85.19 198 ALA A O 1
ATOM 1434 N N . ALA A 1 199 ? -8.371 8.007 15.921 1.00 85.81 199 ALA A N 1
ATOM 1435 C CA . ALA A 1 199 ? -8.389 6.561 15.700 1.00 85.81 199 ALA A CA 1
ATOM 1436 C C . ALA A 1 199 ? -7.608 6.159 14.438 1.00 85.81 199 ALA A C 1
ATOM 1438 O O . ALA A 1 199 ? -6.848 5.183 14.439 1.00 85.81 199 ALA A O 1
ATOM 1439 N N . SER A 1 200 ? -7.740 6.935 13.360 1.00 85.62 200 SER A N 1
ATOM 1440 C CA . SER A 1 200 ? -7.023 6.682 12.112 1.00 85.62 200 SER A CA 1
ATOM 1441 C C . SER A 1 200 ? -5.519 6.936 12.223 1.00 85.62 200 SER A C 1
ATOM 1443 O O . SER A 1 200 ? -4.737 6.123 11.732 1.00 85.62 200 SER A O 1
ATOM 1445 N N . LEU A 1 201 ? -5.101 8.043 12.837 1.00 87.94 201 LEU A N 1
ATOM 1446 C CA . LEU A 1 201 ? -3.683 8.369 13.001 1.00 87.94 201 LEU A CA 1
ATOM 1447 C C . LEU A 1 201 ? -3.017 7.450 14.026 1.00 87.94 201 LEU A C 1
ATOM 1449 O O . LEU A 1 201 ? -1.890 7.013 13.807 1.00 87.94 201 LEU A O 1
ATOM 1453 N N . GLY A 1 202 ? -3.722 7.096 15.101 1.00 89.06 202 GLY A N 1
ATOM 1454 C CA . GLY A 1 202 ? -3.240 6.146 16.098 1.00 89.06 202 GLY A CA 1
ATOM 1455 C C . GLY A 1 202 ? -3.032 4.745 15.523 1.00 89.06 202 GLY A C 1
ATOM 1456 O O . GLY A 1 202 ? -1.956 4.166 15.673 1.00 89.06 202 GLY A O 1
ATOM 1457 N N . SER A 1 203 ? -4.010 4.224 14.775 1.00 88.94 203 SER A N 1
ATOM 1458 C CA . SER A 1 203 ? -3.864 2.929 14.093 1.00 88.94 203 SER A CA 1
ATOM 1459 C C . SER A 1 203 ? -2.784 2.954 13.002 1.00 88.94 203 SER A C 1
ATOM 1461 O O . SER A 1 203 ? -2.067 1.966 12.833 1.00 88.94 203 SER A O 1
ATOM 1463 N N . LEU A 1 204 ? -2.600 4.085 12.307 1.00 88.75 204 LEU A N 1
ATOM 1464 C CA . LEU A 1 204 ? -1.476 4.291 11.391 1.00 88.75 204 LEU A CA 1
ATOM 1465 C C . LEU A 1 204 ? -0.128 4.279 12.127 1.00 88.75 204 LEU A C 1
ATOM 1467 O O . LEU A 1 204 ? 0.802 3.628 11.658 1.00 88.75 204 LEU A O 1
ATOM 1471 N N . ALA A 1 205 ? -0.012 4.945 13.275 1.00 90.06 205 ALA A N 1
ATOM 1472 C CA . ALA A 1 205 ? 1.218 4.964 14.064 1.00 90.06 205 ALA A CA 1
ATOM 1473 C C . ALA A 1 205 ? 1.601 3.558 14.554 1.00 90.06 205 ALA A C 1
ATOM 1475 O O . ALA A 1 205 ? 2.758 3.156 14.431 1.00 90.06 205 ALA A O 1
ATOM 1476 N N . VAL A 1 206 ? 0.622 2.774 15.024 1.00 92.25 206 VAL A N 1
ATOM 1477 C CA . VAL A 1 206 ? 0.823 1.359 15.382 1.00 92.25 206 VAL A CA 1
ATOM 1478 C C . VAL A 1 206 ? 1.294 0.555 14.172 1.00 92.25 206 VAL A C 1
ATOM 1480 O O . VAL A 1 206 ? 2.257 -0.204 14.274 1.00 92.25 206 VAL A O 1
ATOM 1483 N N . ALA A 1 207 ? 0.660 0.748 13.013 1.00 89.25 207 ALA A N 1
ATOM 1484 C CA . ALA A 1 207 ? 1.063 0.076 11.785 1.00 89.25 207 ALA A CA 1
ATOM 1485 C C . ALA A 1 207 ? 2.512 0.401 11.400 1.00 89.25 207 ALA A C 1
ATOM 1487 O O . ALA A 1 207 ? 3.287 -0.517 11.140 1.00 89.25 207 ALA A O 1
ATOM 1488 N N . VAL A 1 208 ? 2.894 1.681 11.418 1.00 88.44 208 VAL A N 1
ATOM 1489 C CA . VAL A 1 208 ? 4.264 2.133 11.134 1.00 88.44 208 VAL A CA 1
ATOM 1490 C C . VAL A 1 208 ? 5.264 1.523 12.117 1.00 88.44 208 VAL A C 1
ATOM 1492 O O . VAL A 1 208 ? 6.297 1.023 11.682 1.00 88.44 208 VAL A O 1
ATOM 1495 N N . ALA A 1 209 ? 4.957 1.502 13.417 1.00 91.38 209 ALA A N 1
ATOM 1496 C CA . ALA A 1 209 ? 5.844 0.937 14.434 1.00 91.38 209 ALA A CA 1
ATOM 1497 C C . ALA A 1 209 ? 6.095 -0.566 14.221 1.00 91.38 209 ALA A C 1
ATOM 1499 O O . ALA A 1 209 ? 7.239 -1.020 14.270 1.00 91.38 209 ALA A O 1
ATOM 1500 N N . VAL A 1 210 ? 5.042 -1.334 13.923 1.00 92.56 210 VAL A N 1
ATOM 1501 C CA . VAL A 1 210 ? 5.166 -2.764 13.598 1.00 92.56 210 VAL A CA 1
ATOM 1502 C C . VAL A 1 210 ? 6.007 -2.958 12.337 1.00 92.56 210 VAL A C 1
ATOM 1504 O O . VAL A 1 210 ? 6.932 -3.770 12.330 1.00 92.56 210 VAL A O 1
ATOM 1507 N N . LEU A 1 211 ? 5.725 -2.190 11.281 1.00 90.12 211 LEU A N 1
ATOM 1508 C CA . LEU A 1 211 ? 6.439 -2.298 10.008 1.00 90.12 211 LEU A CA 1
ATOM 1509 C C . LEU A 1 211 ? 7.915 -1.935 10.146 1.00 90.12 211 LEU A C 1
ATOM 1511 O O . LEU A 1 211 ? 8.752 -2.601 9.546 1.00 90.12 211 LEU A O 1
ATOM 1515 N N . PHE A 1 212 ? 8.248 -0.956 10.985 1.00 89.19 212 PHE A N 1
ATOM 1516 C CA . PHE A 1 212 ? 9.633 -0.620 11.300 1.00 89.19 212 PHE A CA 1
ATOM 1517 C C . PHE A 1 212 ? 10.381 -1.801 11.940 1.00 89.19 212 PHE A C 1
ATOM 1519 O O . PHE A 1 212 ? 11.515 -2.093 11.562 1.00 89.19 212 PHE A O 1
ATOM 1526 N N . GLY A 1 213 ? 9.728 -2.545 12.839 1.00 90.94 213 GLY A N 1
ATOM 1527 C CA . GLY A 1 213 ? 10.279 -3.786 13.391 1.00 90.94 213 GLY A CA 1
ATOM 1528 C C . GLY A 1 213 ? 10.553 -4.842 12.314 1.00 90.94 213 GLY A C 1
ATOM 1529 O O . GLY A 1 213 ? 11.628 -5.440 12.289 1.00 90.94 213 GLY A O 1
ATOM 1530 N N . PHE A 1 214 ? 9.626 -5.029 11.371 1.00 90.69 214 PHE A N 1
ATOM 1531 C CA . PHE A 1 214 ? 9.823 -5.952 10.247 1.00 90.69 214 PHE A CA 1
ATOM 1532 C C . PHE A 1 214 ? 10.916 -5.499 9.277 1.00 90.69 214 PHE A C 1
ATOM 1534 O O . PHE A 1 214 ? 11.644 -6.348 8.768 1.00 90.69 214 PHE A O 1
ATOM 1541 N N . VAL A 1 215 ? 11.086 -4.192 9.059 1.00 88.38 215 VAL A N 1
ATOM 1542 C CA . VAL A 1 215 ? 12.212 -3.653 8.279 1.00 88.38 215 VAL A CA 1
ATOM 1543 C C . VAL A 1 215 ? 13.540 -4.003 8.942 1.00 88.38 215 VAL A C 1
ATOM 1545 O O . VAL A 1 215 ? 14.448 -4.464 8.254 1.00 88.38 215 VAL A O 1
ATOM 1548 N N . ALA A 1 216 ? 13.651 -3.858 10.266 1.00 88.31 216 ALA A N 1
ATOM 1549 C CA . ALA A 1 216 ? 14.863 -4.236 10.992 1.00 88.31 216 ALA A CA 1
ATOM 1550 C C . ALA A 1 216 ? 15.171 -5.738 10.848 1.00 88.31 216 ALA A C 1
ATOM 1552 O O . ALA A 1 216 ? 16.312 -6.112 10.583 1.00 88.31 216 ALA A O 1
ATOM 1553 N N . ILE A 1 217 ? 14.154 -6.602 10.940 1.00 89.56 217 ILE A N 1
ATOM 1554 C CA . ILE A 1 217 ? 14.311 -8.049 10.720 1.00 89.56 217 ILE A CA 1
ATOM 1555 C C . ILE A 1 217 ? 14.732 -8.338 9.273 1.00 89.56 217 ILE A C 1
ATOM 1557 O O . ILE A 1 217 ? 15.662 -9.112 9.041 1.00 89.56 217 ILE A O 1
ATOM 1561 N N . ALA A 1 218 ? 14.079 -7.712 8.293 1.00 86.69 218 ALA A N 1
ATOM 1562 C CA . ALA A 1 218 ? 14.391 -7.893 6.880 1.00 86.69 218 ALA A CA 1
ATOM 1563 C C . ALA A 1 218 ? 15.824 -7.446 6.553 1.00 86.69 218 ALA A C 1
ATOM 1565 O O . ALA A 1 218 ? 16.510 -8.128 5.797 1.00 86.69 218 ALA A O 1
ATOM 1566 N N . ALA A 1 219 ? 16.304 -6.368 7.177 1.00 86.62 219 ALA A N 1
ATOM 1567 C CA . ALA A 1 219 ? 17.668 -5.874 7.010 1.00 86.62 219 ALA A CA 1
ATOM 1568 C C . ALA A 1 219 ? 18.735 -6.826 7.577 1.00 86.62 219 ALA A C 1
ATOM 1570 O O . ALA A 1 219 ? 19.854 -6.853 7.076 1.00 86.62 219 ALA A O 1
ATOM 1571 N N . LEU A 1 220 ? 18.400 -7.609 8.608 1.00 86.75 220 LEU A N 1
ATOM 1572 C CA . LEU A 1 220 ? 19.306 -8.606 9.193 1.00 86.75 220 LEU A CA 1
ATOM 1573 C C . LEU A 1 220 ? 19.274 -9.952 8.458 1.00 86.75 220 LEU A C 1
ATOM 1575 O O . LEU A 1 220 ? 20.232 -10.716 8.531 1.00 86.75 220 LEU A O 1
ATOM 1579 N N . THR A 1 221 ? 18.167 -10.266 7.786 1.00 84.44 221 THR A N 1
ATOM 1580 C CA . THR A 1 221 ? 17.920 -11.588 7.183 1.00 84.44 221 THR A CA 1
ATOM 1581 C C . THR A 1 221 ? 18.063 -11.602 5.665 1.00 84.44 221 THR A C 1
ATOM 1583 O O . THR A 1 221 ? 18.246 -12.667 5.080 1.00 84.44 221 THR A O 1
ATOM 1586 N N . THR A 1 222 ? 17.989 -10.438 5.020 1.00 79.25 222 THR A N 1
ATOM 1587 C CA . THR A 1 222 ? 18.008 -10.299 3.562 1.00 79.25 222 THR A CA 1
ATOM 1588 C C . THR A 1 222 ? 19.158 -9.390 3.139 1.00 79.25 222 THR A C 1
ATOM 1590 O O . THR A 1 222 ? 19.407 -8.362 3.757 1.00 79.25 222 THR A O 1
ATOM 1593 N N . SER A 1 223 ? 19.826 -9.708 2.030 1.00 76.19 223 SER A N 1
ATOM 1594 C CA . SER A 1 223 ? 20.903 -8.894 1.444 1.00 76.19 223 SER A CA 1
ATOM 1595 C C . SER A 1 223 ? 20.400 -7.703 0.605 1.00 76.19 223 SER A C 1
ATOM 1597 O O . SER A 1 223 ? 21.082 -7.263 -0.318 1.00 76.19 223 SER A O 1
ATOM 1599 N N . VAL A 1 224 ? 19.183 -7.215 0.865 1.00 78.00 224 VAL A N 1
ATOM 1600 C CA . VAL A 1 224 ? 18.548 -6.120 0.111 1.00 78.00 224 VAL A CA 1
ATOM 1601 C C . VAL A 1 224 ? 18.944 -4.776 0.724 1.00 78.00 224 VAL A C 1
ATOM 1603 O O . VAL A 1 224 ? 19.121 -4.656 1.936 1.00 78.00 224 VAL A O 1
ATOM 1606 N N . ARG A 1 225 ? 19.087 -3.741 -0.112 1.00 79.06 225 ARG A N 1
ATOM 1607 C CA . ARG A 1 225 ? 19.451 -2.394 0.343 1.00 79.06 225 ARG A CA 1
ATOM 1608 C C . ARG A 1 225 ? 18.395 -1.849 1.306 1.00 79.06 225 ARG A C 1
ATOM 1610 O O . ARG A 1 225 ? 17.195 -1.992 1.084 1.00 79.06 225 ARG A O 1
ATOM 1617 N N . MET A 1 226 ? 18.846 -1.147 2.346 1.00 78.75 226 MET A N 1
ATOM 1618 C CA . MET A 1 226 ? 17.960 -0.556 3.355 1.00 78.75 226 MET A CA 1
ATOM 1619 C C . MET A 1 226 ? 16.924 0.403 2.738 1.00 78.75 226 MET A C 1
ATOM 1621 O O . MET A 1 226 ? 15.774 0.417 3.165 1.00 78.75 226 MET A O 1
ATOM 1625 N N . SER A 1 227 ? 17.304 1.156 1.697 1.00 74.25 227 SER A N 1
ATOM 1626 C CA . SER A 1 227 ? 16.392 2.011 0.921 1.00 74.25 227 SER A CA 1
ATOM 1627 C C . SER A 1 227 ? 15.204 1.229 0.364 1.00 74.25 227 SER A C 1
ATOM 1629 O O . SER A 1 227 ? 14.059 1.650 0.503 1.00 74.25 227 SER A O 1
ATOM 1631 N N . ASP A 1 228 ? 15.468 0.061 -0.213 1.00 78.12 228 ASP A N 1
ATOM 1632 C CA . ASP A 1 228 ? 14.472 -0.740 -0.916 1.00 78.12 228 ASP A CA 1
ATOM 1633 C C . ASP A 1 228 ? 13.516 -1.381 0.094 1.00 78.12 228 ASP A C 1
ATOM 1635 O O . ASP A 1 228 ? 12.308 -1.430 -0.138 1.00 78.12 228 ASP A O 1
ATOM 1639 N N . LEU A 1 229 ? 14.035 -1.801 1.255 1.00 83.12 229 LEU A N 1
ATOM 1640 C CA . LEU A 1 229 ? 13.236 -2.322 2.366 1.00 83.12 229 LEU A CA 1
ATOM 1641 C C . LEU A 1 229 ? 12.336 -1.245 2.979 1.00 83.12 229 LEU A C 1
ATOM 1643 O O . LEU A 1 229 ? 11.137 -1.475 3.123 1.00 83.12 229 LEU A O 1
ATOM 1647 N N . ILE A 1 230 ? 12.876 -0.064 3.297 1.00 81.31 230 ILE A N 1
ATOM 1648 C CA . ILE A 1 230 ? 12.096 1.035 3.890 1.00 81.31 230 ILE A CA 1
ATOM 1649 C C . ILE A 1 230 ? 10.945 1.424 2.962 1.00 81.31 230 ILE A C 1
ATOM 1651 O O . ILE A 1 230 ? 9.798 1.501 3.402 1.00 81.31 230 ILE A O 1
ATOM 1655 N N . VAL A 1 231 ? 11.229 1.615 1.672 1.00 80.44 231 VAL A N 1
ATOM 1656 C CA . VAL A 1 231 ? 10.215 2.025 0.693 1.00 80.44 231 VAL A CA 1
ATOM 1657 C C . VAL A 1 231 ? 9.193 0.913 0.446 1.00 80.44 231 VAL A C 1
ATOM 1659 O O . VAL A 1 231 ? 8.003 1.196 0.330 1.00 80.44 231 VAL A O 1
ATOM 1662 N N . SER A 1 232 ? 9.615 -0.354 0.416 1.00 83.44 232 SER A N 1
ATOM 1663 C CA . SER A 1 232 ? 8.712 -1.496 0.191 1.00 83.44 232 SER A CA 1
ATOM 1664 C C . SER A 1 232 ? 7.784 -1.782 1.367 1.00 83.44 232 SER A C 1
ATOM 1666 O O . SER A 1 232 ? 6.630 -2.167 1.170 1.00 83.44 232 SER A O 1
ATOM 1668 N N . TYR A 1 233 ? 8.272 -1.611 2.595 1.00 85.62 233 TYR A N 1
ATOM 1669 C CA . TYR A 1 233 ? 7.514 -1.917 3.809 1.00 85.62 233 TYR A CA 1
ATOM 1670 C C . TYR A 1 233 ? 6.718 -0.717 4.312 1.00 85.62 233 TYR A C 1
ATOM 1672 O O . TYR A 1 233 ? 5.780 -0.914 5.083 1.00 85.62 233 TYR A O 1
ATOM 1680 N N . ALA A 1 234 ? 7.015 0.498 3.843 1.00 80.38 234 ALA A N 1
ATOM 1681 C CA . ALA A 1 234 ? 6.240 1.681 4.179 1.00 80.38 234 ALA A CA 1
ATOM 1682 C C . ALA A 1 234 ? 4.737 1.473 3.876 1.00 80.38 234 ALA A C 1
ATOM 1684 O O . ALA A 1 234 ? 4.358 0.953 2.815 1.00 80.38 234 ALA A O 1
ATOM 1685 N N . PRO A 1 235 ? 3.843 1.848 4.806 1.00 74.12 235 PRO A N 1
ATOM 1686 C CA . PRO A 1 235 ? 2.420 1.900 4.523 1.00 74.12 235 PRO A CA 1
ATOM 1687 C C . PRO A 1 235 ? 2.146 3.123 3.640 1.00 74.12 235 PRO A C 1
ATOM 1689 O O . PRO A 1 235 ? 2.393 4.257 4.041 1.00 74.12 235 PRO A O 1
ATOM 1692 N N . GLY A 1 236 ? 1.640 2.901 2.428 1.00 74.00 236 GLY A N 1
ATOM 1693 C CA . GLY A 1 236 ? 1.380 3.980 1.481 1.00 74.00 236 GLY A CA 1
ATOM 1694 C C . GLY A 1 236 ? 0.729 3.512 0.188 1.00 74.00 236 GLY A C 1
ATOM 1695 O O . GLY A 1 236 ? 0.542 2.314 -0.041 1.00 74.00 236 GLY A O 1
ATOM 1696 N N . ALA A 1 237 ? 0.358 4.484 -0.645 1.00 70.50 237 ALA A N 1
ATOM 1697 C CA . ALA A 1 237 ? -0.130 4.231 -1.992 1.00 70.50 237 ALA A CA 1
ATOM 1698 C C . ALA A 1 237 ? 1.011 3.700 -2.868 1.00 70.50 237 ALA A C 1
ATOM 1700 O O . ALA A 1 237 ? 2.098 4.281 -2.887 1.00 70.50 237 ALA A O 1
ATOM 1701 N N . VAL A 1 238 ? 0.737 2.622 -3.612 1.00 73.69 238 VAL A N 1
ATOM 1702 C CA . VAL A 1 238 ? 1.719 1.954 -4.483 1.00 73.69 238 VAL A CA 1
ATOM 1703 C C . VAL A 1 238 ? 2.388 2.964 -5.415 1.00 73.69 238 VAL A C 1
ATOM 1705 O O . VAL A 1 238 ? 3.610 2.990 -5.504 1.00 73.69 238 VAL A O 1
ATOM 1708 N N . ASP A 1 239 ? 1.609 3.863 -6.017 1.00 68.75 239 ASP A N 1
ATOM 1709 C CA . ASP A 1 239 ? 2.108 4.855 -6.974 1.00 68.75 239 ASP A CA 1
ATOM 1710 C C . ASP A 1 239 ? 3.102 5.843 -6.346 1.00 68.75 239 ASP A C 1
ATOM 1712 O O . ASP A 1 239 ? 4.170 6.098 -6.902 1.00 68.75 239 ASP A O 1
ATOM 1716 N N . ALA A 1 240 ? 2.791 6.358 -5.153 1.00 69.94 240 ALA A N 1
ATOM 1717 C CA . ALA A 1 240 ? 3.684 7.259 -4.430 1.00 69.94 240 ALA A CA 1
ATOM 1718 C C . ALA A 1 240 ? 4.977 6.541 -4.011 1.00 69.94 240 ALA A C 1
ATOM 1720 O O . ALA A 1 240 ? 6.060 7.117 -4.116 1.00 69.94 240 ALA A O 1
ATOM 1721 N N . MET A 1 241 ? 4.881 5.273 -3.593 1.00 77.38 241 MET A N 1
ATOM 1722 C CA . MET A 1 241 ? 6.052 4.476 -3.221 1.00 77.38 241 MET A CA 1
ATOM 1723 C C . MET A 1 241 ? 6.913 4.098 -4.436 1.00 77.38 241 MET A C 1
ATOM 1725 O O . MET A 1 241 ? 8.129 4.028 -4.301 1.00 77.38 241 MET A O 1
ATOM 1729 N N . MET A 1 242 ? 6.339 3.928 -5.635 1.00 74.62 242 MET A N 1
ATOM 1730 C CA . MET A 1 242 ? 7.124 3.734 -6.869 1.00 74.62 242 MET A CA 1
ATOM 1731 C C . MET A 1 242 ? 7.956 4.966 -7.206 1.00 74.62 242 MET A C 1
ATOM 1733 O O . MET A 1 242 ? 9.122 4.861 -7.579 1.00 74.62 242 MET A O 1
ATOM 1737 N N . ILE A 1 243 ? 7.363 6.148 -7.070 1.00 69.81 243 ILE A N 1
ATOM 1738 C CA . ILE A 1 243 ? 8.053 7.412 -7.341 1.00 69.81 243 ILE A CA 1
ATOM 1739 C C . ILE A 1 243 ? 9.143 7.647 -6.304 1.00 69.81 243 ILE A C 1
ATOM 1741 O O . ILE A 1 243 ? 10.246 8.075 -6.644 1.00 69.81 243 ILE A O 1
ATOM 1745 N N . LEU A 1 244 ? 8.854 7.303 -5.053 1.00 70.88 244 LEU A N 1
ATOM 1746 C CA . LEU A 1 244 ? 9.839 7.317 -3.992 1.00 70.88 244 LEU A CA 1
ATOM 1747 C C . LEU A 1 244 ? 10.986 6.341 -4.254 1.00 70.88 244 LEU A C 1
ATOM 1749 O O . LEU A 1 244 ? 12.138 6.699 -4.032 1.00 70.88 244 LEU A O 1
ATOM 1753 N N . ALA A 1 245 ? 10.692 5.143 -4.759 1.00 74.81 245 ALA A N 1
ATOM 1754 C CA . ALA A 1 245 ? 11.723 4.180 -5.111 1.00 74.81 245 ALA A CA 1
ATOM 1755 C C . ALA A 1 245 ? 12.706 4.794 -6.115 1.00 74.81 245 ALA A C 1
ATOM 1757 O O . ALA A 1 245 ? 13.910 4.795 -5.887 1.00 74.81 245 ALA A O 1
ATOM 1758 N N . ILE A 1 246 ? 12.182 5.448 -7.153 1.00 69.81 246 ILE A N 1
ATOM 1759 C CA . ILE A 1 246 ? 12.998 6.154 -8.148 1.00 69.81 246 ILE A CA 1
ATOM 1760 C C . ILE A 1 246 ? 13.814 7.282 -7.500 1.00 69.81 246 ILE A C 1
ATOM 1762 O O . ILE A 1 246 ? 15.011 7.398 -7.759 1.00 69.81 246 ILE A O 1
ATOM 1766 N N . ALA A 1 247 ? 13.192 8.099 -6.645 1.00 69.06 247 ALA A N 1
ATOM 1767 C CA . ALA A 1 247 ? 13.856 9.225 -5.984 1.00 69.06 247 ALA A CA 1
ATOM 1768 C C . ALA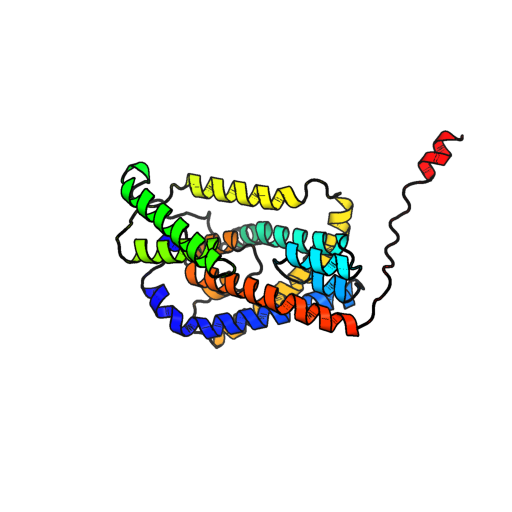 A 1 247 ? 14.975 8.790 -5.019 1.00 69.06 247 ALA A C 1
ATOM 1770 O O . ALA A 1 247 ? 15.978 9.488 -4.898 1.00 69.06 247 ALA A O 1
ATOM 1771 N N . LEU A 1 248 ? 14.817 7.640 -4.358 1.00 70.69 248 LEU A N 1
ATOM 1772 C CA . LEU A 1 248 ? 15.796 7.052 -3.436 1.00 70.69 248 LEU A CA 1
ATOM 1773 C C . LEU A 1 248 ? 16.798 6.111 -4.124 1.00 70.69 248 LEU A C 1
ATOM 1775 O O . LEU A 1 248 ? 17.585 5.453 -3.442 1.00 70.69 248 LEU A O 1
ATOM 1779 N N . HIS A 1 249 ? 16.778 6.030 -5.460 1.00 71.19 249 HIS A N 1
ATOM 1780 C CA . HIS A 1 249 ? 17.564 5.064 -6.234 1.00 71.19 249 HIS A CA 1
ATOM 1781 C C . HIS A 1 249 ? 17.357 3.609 -5.773 1.00 71.19 249 HIS A C 1
ATOM 1783 O O . HIS A 1 249 ? 18.293 2.806 -5.803 1.00 71.19 249 HIS A O 1
ATOM 1789 N N . ALA A 1 250 ? 16.153 3.294 -5.304 1.00 73.38 250 ALA A N 1
ATOM 1790 C CA . ALA A 1 250 ? 15.693 1.959 -4.963 1.00 73.38 250 ALA A CA 1
ATOM 1791 C C . ALA A 1 250 ? 15.044 1.281 -6.174 1.00 73.38 250 ALA A C 1
ATOM 1793 O O . ALA A 1 250 ? 14.548 1.951 -7.081 1.00 73.38 250 ALA A O 1
ATOM 1794 N N . ASP A 1 251 ? 15.024 -0.051 -6.172 1.00 76.25 251 ASP A N 1
ATOM 1795 C CA . ASP A 1 251 ? 14.482 -0.848 -7.273 1.00 76.25 251 ASP A CA 1
ATOM 1796 C C . ASP A 1 251 ? 12.939 -0.797 -7.317 1.00 76.25 251 ASP A C 1
ATOM 1798 O O . ASP A 1 251 ? 12.272 -1.386 -6.456 1.00 76.25 251 ASP A O 1
ATOM 1802 N N . PRO A 1 252 ? 12.323 -0.149 -8.324 1.00 73.81 252 PRO A N 1
ATOM 1803 C CA . PRO A 1 252 ? 10.874 -0.018 -8.371 1.00 73.81 252 PRO A CA 1
ATOM 1804 C C . PRO A 1 252 ? 10.148 -1.338 -8.663 1.00 73.81 252 PRO A C 1
ATOM 1806 O O . PRO A 1 252 ? 8.983 -1.487 -8.294 1.00 73.81 252 PRO A O 1
ATOM 1809 N N . VAL A 1 253 ? 10.813 -2.312 -9.294 1.00 75.75 253 VAL A N 1
ATOM 1810 C CA . VAL A 1 253 ? 10.228 -3.636 -9.560 1.00 75.75 253 VAL A CA 1
ATOM 1811 C C . VAL A 1 253 ? 10.076 -4.403 -8.255 1.00 75.75 253 VAL A C 1
ATOM 1813 O O . VAL A 1 253 ? 9.004 -4.958 -7.999 1.00 75.75 253 VAL A O 1
ATOM 1816 N N . PHE A 1 254 ? 11.106 -4.380 -7.405 1.00 77.81 254 PHE A N 1
ATOM 1817 C CA . PHE A 1 254 ? 11.056 -4.985 -6.073 1.00 77.81 254 PHE A CA 1
ATOM 1818 C C . PHE A 1 254 ? 9.981 -4.329 -5.198 1.00 77.81 254 PHE A C 1
ATOM 1820 O O . PHE A 1 254 ? 9.147 -5.024 -4.606 1.00 77.81 254 PHE A O 1
ATOM 1827 N N . VAL A 1 255 ? 9.943 -2.992 -5.166 1.00 80.25 255 VAL A N 1
ATOM 1828 C CA . VAL A 1 255 ? 8.941 -2.254 -4.383 1.00 80.25 255 VAL A CA 1
ATOM 1829 C C . VAL A 1 255 ? 7.532 -2.564 -4.897 1.00 80.25 255 VAL A C 1
ATOM 1831 O O . VAL A 1 255 ? 6.622 -2.792 -4.092 1.00 80.25 255 VAL A O 1
ATOM 1834 N N . GLY A 1 256 ? 7.345 -2.624 -6.219 1.00 78.00 256 GLY A N 1
ATOM 1835 C CA . GLY A 1 256 ? 6.066 -2.952 -6.847 1.00 78.00 256 GLY A CA 1
ATOM 1836 C C . GLY A 1 256 ? 5.607 -4.371 -6.516 1.00 78.00 256 GLY A C 1
ATOM 1837 O O . GLY A 1 256 ? 4.449 -4.574 -6.146 1.00 78.00 256 GLY A O 1
ATOM 1838 N N . ALA A 1 257 ? 6.523 -5.341 -6.562 1.00 79.38 257 ALA A N 1
ATOM 1839 C CA . ALA A 1 257 ? 6.252 -6.728 -6.189 1.00 79.38 257 ALA A CA 1
ATOM 1840 C C . ALA A 1 257 ? 5.845 -6.862 -4.712 1.00 79.38 257 ALA A C 1
ATOM 1842 O O . ALA A 1 257 ? 4.843 -7.512 -4.409 1.00 79.38 257 ALA A O 1
ATOM 1843 N N . CYS A 1 258 ? 6.556 -6.200 -3.795 1.00 83.69 258 CYS A N 1
ATOM 1844 C CA . CYS A 1 258 ? 6.229 -6.200 -2.366 1.00 83.69 258 CYS A CA 1
ATOM 1845 C C . CYS A 1 258 ? 4.842 -5.596 -2.080 1.00 83.69 258 CYS A C 1
ATOM 1847 O O . CYS A 1 258 ? 4.053 -6.153 -1.312 1.00 83.69 258 CYS A O 1
ATOM 1849 N N . HIS A 1 259 ? 4.513 -4.475 -2.726 1.00 82.88 259 HIS A N 1
ATOM 1850 C CA . HIS A 1 259 ? 3.202 -3.836 -2.584 1.00 82.88 259 HIS A CA 1
ATOM 1851 C C . HIS A 1 259 ? 2.072 -4.687 -3.162 1.00 82.88 259 HIS A C 1
ATOM 1853 O O . HIS A 1 259 ? 0.988 -4.759 -2.578 1.00 82.88 259 HIS A O 1
ATOM 1859 N N . LEU A 1 260 ? 2.325 -5.366 -4.279 1.00 78.94 260 LEU A N 1
ATOM 1860 C CA . LEU A 1 260 ? 1.366 -6.291 -4.858 1.00 78.94 260 LEU A CA 1
ATOM 1861 C C . LEU A 1 260 ? 1.127 -7.500 -3.947 1.00 78.94 260 LEU A C 1
ATOM 1863 O O . LEU A 1 260 ? -0.023 -7.859 -3.689 1.00 78.94 260 LEU A O 1
ATOM 1867 N N . ALA A 1 261 ? 2.200 -8.082 -3.407 1.00 82.56 261 ALA A N 1
ATOM 1868 C CA . ALA A 1 261 ? 2.115 -9.184 -2.456 1.00 82.56 261 ALA A CA 1
ATOM 1869 C C . ALA A 1 261 ? 1.255 -8.808 -1.242 1.00 82.56 261 ALA A C 1
ATOM 1871 O O . ALA A 1 261 ? 0.378 -9.576 -0.852 1.00 82.56 261 ALA A O 1
ATOM 1872 N N . ARG A 1 262 ? 1.427 -7.593 -0.702 1.00 83.81 262 ARG A N 1
ATOM 1873 C CA . ARG A 1 262 ? 0.576 -7.044 0.366 1.00 83.81 262 ARG A CA 1
ATOM 1874 C C . ARG A 1 262 ? -0.907 -7.071 -0.007 1.00 83.81 262 ARG A C 1
ATOM 1876 O O . ARG A 1 262 ? -1.710 -7.543 0.794 1.00 83.81 262 ARG A O 1
ATOM 1883 N N . ILE A 1 263 ? -1.272 -6.591 -1.196 1.00 80.38 263 ILE A N 1
ATOM 1884 C CA . ILE A 1 263 ? -2.673 -6.560 -1.646 1.00 80.38 263 ILE A CA 1
ATOM 1885 C C . ILE A 1 263 ? -3.238 -7.980 -1.724 1.00 80.38 263 ILE A C 1
ATOM 1887 O O . ILE A 1 263 ? -4.327 -8.231 -1.211 1.00 80.38 263 ILE A O 1
ATOM 1891 N N . ILE A 1 264 ? -2.492 -8.916 -2.314 1.00 81.31 264 ILE A N 1
ATOM 1892 C CA . ILE A 1 264 ? -2.919 -10.314 -2.467 1.00 81.31 264 ILE A CA 1
ATOM 1893 C C . ILE A 1 264 ? -3.113 -10.976 -1.100 1.00 81.31 264 ILE A C 1
ATOM 1895 O O . ILE A 1 264 ? -4.176 -11.536 -0.833 1.00 81.31 264 ILE A O 1
ATOM 1899 N N . VAL A 1 265 ? -2.113 -10.876 -0.223 1.00 84.44 265 VAL A N 1
ATOM 1900 C CA . VAL A 1 265 ? -2.129 -11.496 1.110 1.00 84.44 265 VAL A CA 1
ATOM 1901 C C . VAL A 1 265 ? -3.285 -10.960 1.939 1.00 84.44 265 VAL A C 1
ATOM 1903 O O . VAL A 1 265 ? -4.018 -11.735 2.544 1.00 84.44 265 VAL A O 1
ATOM 1906 N N . VAL A 1 266 ? -3.487 -9.644 1.942 1.00 84.19 266 VAL A N 1
ATOM 1907 C CA . VAL A 1 266 ? -4.555 -9.011 2.719 1.00 84.19 266 VAL A CA 1
ATOM 1908 C C . VAL A 1 266 ? -5.931 -9.368 2.164 1.00 84.19 266 VAL A C 1
ATOM 1910 O O . VAL A 1 266 ? -6.825 -9.704 2.937 1.00 84.19 266 VAL A O 1
ATOM 1913 N N . SER A 1 267 ? -6.093 -9.369 0.838 1.00 81.31 267 SER A N 1
ATOM 1914 C CA . SER A 1 267 ? -7.351 -9.770 0.191 1.00 81.31 267 SER A CA 1
ATOM 1915 C C . SER A 1 267 ? -7.705 -11.229 0.498 1.00 81.31 267 SER A C 1
ATOM 1917 O O . SER A 1 267 ? -8.872 -11.547 0.714 1.00 81.31 267 SER A O 1
ATOM 1919 N N . ALA A 1 268 ? -6.703 -12.112 0.558 1.00 82.88 268 ALA A N 1
ATOM 1920 C CA . ALA A 1 268 ? -6.881 -13.518 0.914 1.00 82.88 268 ALA A CA 1
ATOM 1921 C C . ALA A 1 268 ? -7.121 -13.731 2.422 1.00 82.88 268 ALA A C 1
ATOM 1923 O O . ALA A 1 268 ? -7.902 -14.599 2.805 1.00 82.88 268 ALA A O 1
ATOM 1924 N N . ALA A 1 269 ? -6.479 -12.937 3.285 1.00 84.31 269 ALA A N 1
ATOM 1925 C CA . ALA A 1 269 ? -6.597 -13.045 4.741 1.00 84.31 269 ALA A CA 1
ATOM 1926 C C . ALA A 1 269 ? -7.890 -12.422 5.299 1.00 84.31 269 ALA A C 1
ATOM 1928 O O . ALA A 1 269 ? -8.356 -12.823 6.369 1.00 84.31 269 ALA A O 1
ATOM 1929 N N . LEU A 1 270 ? -8.484 -11.460 4.586 1.00 83.44 270 LEU A N 1
ATOM 1930 C CA . LEU A 1 270 ? -9.710 -10.765 4.981 1.00 83.44 270 LEU A CA 1
ATOM 1931 C C . LEU A 1 270 ? -10.879 -11.709 5.347 1.00 83.44 270 LEU A C 1
ATOM 1933 O O . LEU A 1 270 ? -11.378 -11.591 6.470 1.00 83.44 270 LEU A O 1
ATOM 1937 N N . PRO A 1 271 ? -11.311 -12.660 4.489 1.00 81.50 271 PRO A N 1
ATOM 1938 C CA . PRO A 1 271 ? -12.415 -13.564 4.825 1.00 81.50 271 PRO A CA 1
ATOM 1939 C C . PRO A 1 271 ? -12.108 -14.446 6.040 1.00 81.50 271 PRO A C 1
ATOM 1941 O O . PRO A 1 271 ? -13.008 -14.755 6.823 1.00 81.50 271 PRO A O 1
ATOM 1944 N N . PHE A 1 272 ? -10.843 -14.834 6.223 1.00 83.62 272 PHE A N 1
ATOM 1945 C CA . PHE A 1 272 ? -10.423 -15.669 7.344 1.00 83.62 272 PHE A CA 1
ATOM 1946 C C . PHE A 1 272 ? -10.536 -14.923 8.674 1.00 83.62 272 PHE A C 1
ATOM 1948 O O . PHE A 1 272 ? -11.155 -15.419 9.615 1.00 83.62 272 PHE A O 1
ATOM 1955 N N . GLY A 1 273 ? -10.003 -13.704 8.760 1.00 78.88 273 GLY A N 1
ATOM 1956 C CA . GLY A 1 273 ? -10.110 -12.953 10.007 1.00 78.88 273 GLY A CA 1
ATOM 1957 C C . GLY A 1 273 ? -11.540 -12.459 10.292 1.00 78.88 273 GLY A C 1
ATOM 1958 O O . GLY A 1 273 ? -11.917 -12.360 11.462 1.00 78.88 273 GLY A O 1
ATOM 1959 N N . ALA A 1 274 ? -12.375 -12.250 9.265 1.00 79.12 274 ALA A N 1
ATOM 1960 C CA . ALA A 1 274 ? -13.804 -11.982 9.456 1.00 79.12 274 ALA A CA 1
ATOM 1961 C C . ALA A 1 274 ? -14.493 -13.129 10.228 1.00 79.12 274 ALA A C 1
ATOM 1963 O O . ALA A 1 274 ? -15.180 -12.882 11.216 1.00 79.12 274 ALA A O 1
ATOM 1964 N N . HIS A 1 275 ? -14.214 -14.385 9.863 1.00 80.12 275 HIS A N 1
ATOM 1965 C CA . HIS A 1 275 ? -14.715 -15.556 10.599 1.00 80.12 275 HIS A CA 1
ATOM 1966 C C . HIS A 1 275 ? -14.119 -15.676 12.010 1.00 80.12 275 HIS A C 1
ATOM 1968 O O . HIS A 1 275 ? -14.792 -16.114 12.941 1.00 80.12 275 HIS A O 1
ATOM 1974 N N . MET A 1 276 ? -12.851 -15.300 12.209 1.00 77.62 276 MET A N 1
ATOM 1975 C CA . MET A 1 276 ? -12.247 -15.334 13.547 1.00 77.62 276 MET A CA 1
ATOM 1976 C C . MET A 1 276 ? -12.883 -14.311 14.493 1.00 77.62 276 MET A C 1
ATOM 1978 O O . MET A 1 276 ? -13.066 -14.606 15.674 1.00 77.62 276 MET A O 1
ATOM 1982 N N . THR A 1 277 ? -13.223 -13.122 13.990 1.00 75.62 277 THR A N 1
ATOM 1983 C CA . THR A 1 277 ? -13.798 -12.034 14.798 1.00 75.62 277 THR A CA 1
ATOM 1984 C C . THR A 1 277 ? -15.260 -12.263 15.180 1.00 75.62 277 THR A C 1
ATOM 1986 O O . THR A 1 277 ? -15.676 -11.773 16.227 1.00 75.62 277 THR A O 1
ATOM 1989 N N . GLU A 1 278 ? -16.006 -13.089 14.437 1.00 72.12 278 GLU A N 1
ATOM 1990 C CA . GLU A 1 278 ? -17.353 -13.554 14.825 1.00 72.12 278 GLU A CA 1
ATOM 1991 C C . GLU A 1 278 ? -17.365 -14.270 16.186 1.00 72.12 278 GLU A C 1
ATOM 1993 O O . GLU A 1 278 ? -18.324 -14.148 16.947 1.00 72.12 278 GLU A O 1
ATOM 1998 N N . ARG A 1 279 ? -16.274 -14.957 16.555 1.00 63.47 279 ARG A N 1
ATOM 1999 C CA . ARG A 1 279 ? -16.172 -15.666 17.843 1.00 63.47 279 ARG A CA 1
ATOM 2000 C C . ARG A 1 279 ? -16.048 -14.742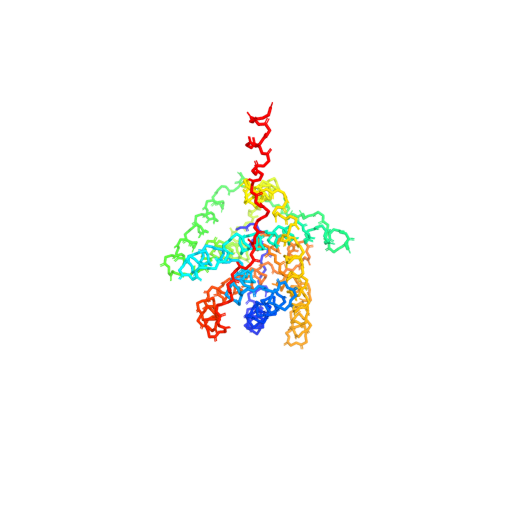 19.057 1.00 63.47 279 ARG A C 1
ATOM 2002 O O . ARG A 1 279 ? -16.239 -15.205 20.177 1.00 63.47 279 ARG A O 1
ATOM 2009 N N . PHE A 1 280 ? -15.718 -13.465 18.858 1.00 63.53 280 PHE A N 1
ATOM 2010 C CA . PHE A 1 280 ? -15.449 -12.517 19.947 1.00 63.53 280 PHE A CA 1
ATOM 2011 C C . PHE A 1 280 ? -16.674 -11.701 20.392 1.00 63.53 280 PHE A C 1
ATOM 2013 O O . PHE A 1 280 ? -16.542 -10.853 21.273 1.00 63.53 280 PHE A O 1
ATOM 2020 N N . GLY A 1 281 ? -17.861 -12.009 19.857 1.00 54.25 281 GLY A N 1
ATOM 2021 C CA . 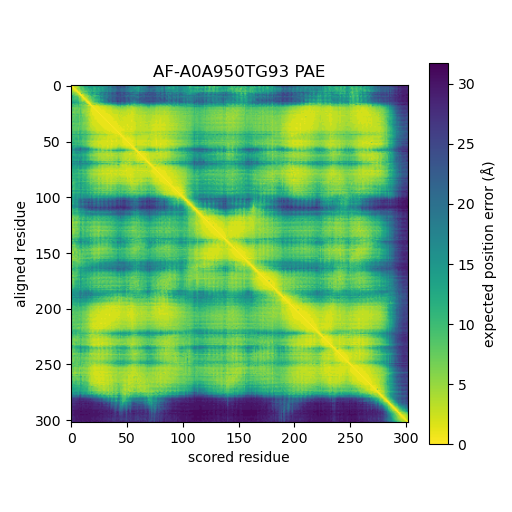GLY A 1 281 ? -19.130 -11.430 20.291 1.00 54.25 281 GLY A CA 1
ATOM 2022 C C . GLY A 1 281 ? -19.361 -10.007 19.775 1.00 54.25 281 GLY A C 1
ATOM 2023 O O . GLY A 1 281 ? -18.473 -9.154 19.765 1.00 54.25 281 GLY A O 1
ATOM 2024 N N . HIS A 1 282 ? -20.590 -9.754 19.337 1.00 53.62 282 HIS A N 1
ATOM 2025 C CA . HIS A 1 282 ? -21.031 -8.456 18.847 1.00 53.62 282 HIS A CA 1
ATOM 2026 C C . HIS A 1 282 ? -21.278 -7.535 20.055 1.00 53.62 282 HIS A C 1
ATOM 2028 O O . HIS A 1 282 ? -22.175 -7.792 20.858 1.00 53.62 282 HIS A O 1
ATOM 2034 N N . LYS A 1 283 ? -20.461 -6.490 20.242 1.00 52.47 283 LYS A N 1
ATOM 2035 C CA . LYS A 1 283 ? -20.799 -5.418 21.190 1.00 52.47 283 LYS A CA 1
ATOM 2036 C C . LYS A 1 283 ? -21.725 -4.436 20.466 1.00 52.47 283 LYS A C 1
ATOM 2038 O O . LYS A 1 283 ? -21.311 -3.947 19.417 1.00 52.47 283 LYS A O 1
ATOM 2043 N N . PRO A 1 284 ? -22.931 -4.145 20.986 1.00 44.75 284 PRO A N 1
ATOM 2044 C CA . PRO A 1 284 ? -23.821 -3.176 20.362 1.00 44.75 284 PRO A CA 1
ATOM 2045 C C . PRO A 1 284 ? -23.150 -1.801 20.286 1.00 44.75 284 PRO A C 1
ATOM 2047 O O . PRO A 1 284 ? -22.437 -1.376 21.200 1.00 44.75 284 PRO A O 1
ATOM 2050 N N . HIS A 1 285 ? -23.362 -1.127 19.160 1.00 51.38 285 HIS A N 1
ATOM 2051 C CA . HIS A 1 285 ? -22.822 0.193 18.875 1.00 51.38 285 HIS A CA 1
ATOM 2052 C C . HIS A 1 285 ? -23.499 1.261 19.755 1.00 51.38 285 HIS A C 1
ATOM 2054 O O . HIS A 1 285 ? -24.590 1.721 19.443 1.00 51.38 285 HIS A O 1
ATOM 2060 N N . HIS A 1 286 ? -22.836 1.711 20.827 1.00 44.59 286 HIS A N 1
ATOM 2061 C CA . HIS A 1 286 ? -23.161 2.983 21.489 1.00 44.59 286 HIS A CA 1
ATOM 2062 C C . HIS A 1 286 ? -22.417 4.126 20.787 1.00 44.59 286 HIS A C 1
ATOM 2064 O O . HIS A 1 286 ? -21.359 4.585 21.223 1.00 44.59 286 HIS A O 1
ATOM 2070 N N . HIS A 1 287 ? -22.957 4.578 19.660 1.00 48.81 287 HIS A N 1
ATOM 2071 C CA . HIS A 1 287 ? -22.656 5.915 19.159 1.00 48.81 287 HIS A CA 1
ATOM 2072 C C . HIS A 1 287 ? -23.974 6.632 18.917 1.00 48.81 287 HIS A C 1
ATOM 2074 O O . HIS A 1 287 ? -24.465 6.720 17.794 1.00 48.81 287 HIS A O 1
ATOM 2080 N N . ASP A 1 288 ? -24.535 7.130 20.019 1.00 40.12 288 ASP A N 1
ATOM 2081 C CA . ASP A 1 288 ? -25.485 8.227 19.979 1.00 40.12 288 ASP A CA 1
ATOM 2082 C C . ASP A 1 288 ? -24.798 9.369 19.226 1.00 40.12 288 ASP A C 1
ATOM 2084 O O . ASP A 1 288 ? -23.853 10.006 19.702 1.00 40.12 288 ASP A O 1
ATOM 2088 N N . LEU A 1 289 ? -25.228 9.577 17.984 1.00 46.16 289 LEU A N 1
ATOM 2089 C CA . LEU A 1 289 ? -25.093 10.879 17.358 1.00 46.16 289 LEU A CA 1
ATOM 2090 C C . LEU A 1 289 ? -25.747 11.882 18.321 1.00 46.16 289 LEU A C 1
ATOM 2092 O O . LEU A 1 289 ? -26.808 11.559 18.858 1.00 46.16 289 LEU A O 1
ATOM 2096 N N . PRO A 1 290 ? -25.178 13.080 18.549 1.00 40.75 290 PRO A N 1
ATOM 2097 C CA . PRO A 1 290 ? -25.974 14.135 19.148 1.00 40.75 290 PRO A CA 1
ATOM 2098 C C . PRO A 1 290 ? -27.227 14.275 18.284 1.00 40.75 290 PRO A C 1
ATOM 2100 O O . PRO A 1 290 ? -27.133 14.430 17.062 1.00 40.75 290 PRO A O 1
ATOM 2103 N N . GLU 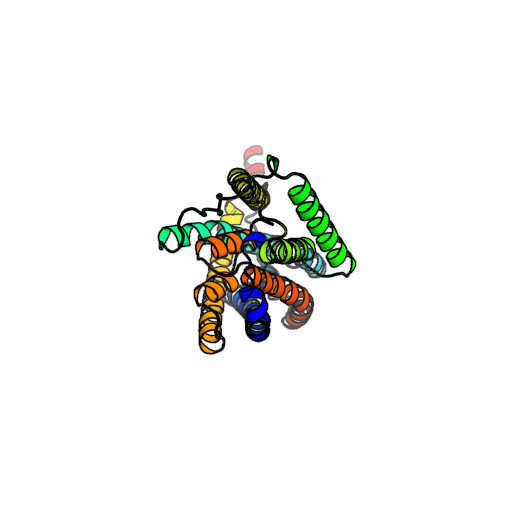A 1 291 ? -28.368 14.099 18.939 1.00 45.41 291 GLU A N 1
ATOM 2104 C CA . GLU A 1 291 ? -29.708 14.206 18.385 1.00 45.41 291 GLU A CA 1
ATOM 2105 C C . GLU A 1 291 ? -29.759 15.393 17.408 1.00 45.41 291 GLU A C 1
ATOM 2107 O O . GLU A 1 291 ? -29.230 16.468 17.726 1.00 45.41 291 GLU A O 1
ATOM 2112 N N . PRO A 1 292 ? -30.306 15.233 16.191 1.00 44.19 292 PRO A N 1
ATOM 2113 C CA . PRO A 1 292 ? -30.448 16.359 15.288 1.00 44.19 292 PRO A CA 1
ATOM 2114 C C . PRO A 1 292 ? -31.466 17.326 15.894 1.00 44.19 292 PRO A C 1
ATOM 2116 O O . PRO A 1 292 ? -32.657 17.126 15.723 1.00 44.19 292 PRO A O 1
ATOM 2119 N N . LEU A 1 293 ? -30.963 18.337 16.613 1.00 55.19 293 LEU A N 1
ATOM 2120 C CA . LEU A 1 293 ? -31.596 19.618 16.944 1.00 55.19 293 LEU A CA 1
ATOM 2121 C C . LEU A 1 293 ? -33.133 19.611 16.816 1.00 55.19 293 LEU A C 1
ATOM 2123 O O . LEU A 1 293 ? -33.684 20.249 15.919 1.00 55.19 293 LEU A O 1
ATOM 2127 N N . ASP A 1 294 ? -33.826 18.964 17.759 1.00 48.09 294 ASP A N 1
ATOM 2128 C CA . ASP A 1 294 ? -35.262 19.215 17.995 1.00 48.09 294 ASP A CA 1
ATOM 2129 C C . ASP A 1 294 ? -35.492 20.673 18.461 1.00 48.09 294 ASP A C 1
ATOM 2131 O O . ASP A 1 294 ? -36.570 21.241 18.350 1.00 48.09 294 ASP A O 1
ATOM 2135 N N . THR A 1 295 ? -34.407 21.367 18.821 1.00 52.97 295 THR A N 1
ATOM 2136 C CA . THR A 1 295 ? -34.338 22.819 19.043 1.00 52.97 295 THR A CA 1
ATOM 2137 C C . THR A 1 295 ? -34.669 23.673 17.813 1.00 52.97 295 THR A C 1
ATOM 2139 O O . THR A 1 295 ? -34.816 24.884 17.954 1.00 52.97 295 THR A O 1
ATOM 2142 N N . ALA A 1 296 ? -34.797 23.095 16.612 1.00 49.78 296 ALA A N 1
ATOM 2143 C CA . ALA A 1 296 ? -35.315 23.815 15.445 1.00 49.78 296 ALA A CA 1
ATOM 2144 C C . ALA A 1 296 ? -36.848 23.736 15.305 1.00 49.78 296 ALA A C 1
ATOM 2146 O O . ALA A 1 296 ? -37.415 24.551 14.577 1.00 49.78 296 ALA A O 1
ATOM 2147 N N . ARG A 1 297 ? -37.519 22.787 15.978 1.00 51.06 297 ARG A N 1
ATOM 2148 C CA . ARG A 1 297 ? -38.990 22.730 16.038 1.00 51.06 297 ARG A CA 1
ATOM 2149 C C . ARG A 1 297 ? -39.538 23.663 17.111 1.00 51.06 297 ARG A C 1
ATOM 2151 O O . ARG A 1 297 ? -40.459 24.410 16.810 1.00 51.06 297 ARG A O 1
ATOM 2158 N N . ASP A 1 298 ? -38.895 23.721 18.273 1.00 52.41 298 ASP A N 1
ATOM 2159 C CA . ASP A 1 298 ? -39.347 24.592 19.368 1.00 52.41 298 ASP A CA 1
ATOM 2160 C C . ASP A 1 298 ? -39.169 26.092 19.053 1.00 52.41 298 ASP A C 1
ATOM 2162 O O . ASP A 1 298 ? -39.963 26.916 19.480 1.00 52.41 298 ASP A O 1
ATOM 2166 N N . ALA A 1 299 ? -38.191 26.469 18.219 1.00 56.91 299 ALA A N 1
ATOM 2167 C CA . ALA A 1 299 ? -37.988 27.865 17.800 1.00 56.91 299 ALA A CA 1
ATOM 2168 C C . ALA A 1 299 ? -38.968 28.356 16.710 1.00 56.91 299 ALA A C 1
ATOM 2170 O O . ALA A 1 299 ? -38.875 29.504 16.275 1.00 56.91 299 ALA A O 1
ATOM 2171 N N . LEU A 1 300 ? -39.850 27.482 16.216 1.00 57.25 300 LEU A N 1
ATOM 2172 C CA . LEU A 1 300 ? -40.923 27.821 15.275 1.00 57.25 300 LEU A CA 1
ATOM 2173 C C . LEU A 1 300 ? -42.313 27.756 15.929 1.00 57.25 300 LEU A C 1
ATOM 2175 O O . LEU A 1 300 ? -43.295 28.101 15.269 1.00 57.25 300 LEU A O 1
ATOM 2179 N N . GLU A 1 301 ? -42.394 27.314 17.187 1.00 60.94 301 GLU A N 1
ATOM 2180 C CA . GLU A 1 301 ? -43.639 27.204 17.958 1.00 60.94 301 GLU A CA 1
ATOM 2181 C C . GLU A 1 301 ? -43.782 28.286 19.057 1.00 60.94 301 GLU A C 1
ATOM 2183 O O . GLU A 1 301 ? -44.868 28.397 19.627 1.00 60.94 301 GLU A O 1
ATOM 2188 N N . ASP A 1 302 ? -42.765 29.141 19.259 1.00 49.22 302 ASP A N 1
ATOM 2189 C CA . ASP A 1 302 ? -42.784 30.365 20.096 1.00 49.22 302 ASP A CA 1
ATOM 2190 C C . ASP A 1 302 ? -42.718 31.658 19.252 1.00 49.22 302 ASP A C 1
ATOM 2192 O O . ASP A 1 302 ? -43.410 32.645 19.609 1.00 49.22 302 ASP A O 1
#

Foldseek 3Di:
DLLLLLAAPVNVVCPVQLVVVLVLLLVLQVVLLVQLLVCCCPVVVAQSLLSSLLSQADPLVVSLVLCVVVVHPNLLSLLLRLLLQVCQAPVVVVVCVVVVLFDDLDRPQPFDECVRCVVLVCVLVVQQVVQLVVCVVVVNQCSNPLSSNNSSNCCSNVVVHRYHYHPVVVVVVSVVVVCVSVCSCVPPDPVSSVVSVCSNVVSLVSSLVSLVVSLVVCVVVGPADSQQSCLLSDPYDLSSSSSSCSRNVHRSSSSNSSVSSSVVSSVVCVVVVSVVSVVVDGDDDPDPDPPPPPVVVVVVVD

Nearest PDB structures (foldseek):
  6iww-assembly1_C  TM=3.796E-01  e=2.034E+00  Salmonella enterica subsp. enterica serovar Typhimurium
  8vp8-assembly1_B  TM=1.423E-01  e=4.810E+00  Acetivibrio thermocellus ATCC 27405
  7zkz-assembly1_A  TM=1.308E-01  e=5.964E+00  Arabidopsis thaliana
  6rak-assembly1_B  TM=1.484E-01  e=9.995E+00  Thermus thermophilus

pLDDT: mean 75.28, std 12.35, range [40.12, 93.62]

Sequence (302 aa):
TAVGGIATPETVHGMTTWPLSIVLIAIAMVVTTVAASLYLIKVHGWAAQTAMFAAVPGALSQVVVMAVDRDADMRGIVVVQTVRAIATTIGVPIALIAFGLAGPARFPVSGPGILDAPWQAGLLIGSAVLAAVALYRVGFSGGFFFGPMVVSAVLHGSGFVELRPPGWFASMAMIGLGAVNGSRFANTPFRTLLHYLAASLGSLAVAVAVLFGFVAIAALTTSVRMSDLIVSYAPGAVDAMMILAIALHADPVFVGACHLARIIVVSAALPFGAHMTERFGHKPHHHDLPEPLDTARDALED

Solvent-accessible surface area (backbone atoms only — not comparable to full-atom values): 16410 Å² total; per-residue (Å²): 72,79,63,13,56,68,38,50,70,65,60,68,67,48,58,79,65,41,60,62,54,48,51,50,45,39,51,44,51,52,52,28,24,53,52,18,15,50,46,34,32,73,76,69,65,39,38,56,55,33,19,40,57,27,34,50,73,92,45,65,74,62,42,51,59,58,28,67,81,61,79,33,56,58,67,62,24,53,49,26,41,50,51,37,50,46,52,26,57,53,44,48,61,52,50,31,46,73,71,67,64,32,71,82,73,71,69,76,66,88,50,55,43,57,87,77,41,52,66,52,45,50,50,53,51,50,50,18,52,49,35,13,51,51,33,43,74,72,66,42,87,58,14,74,56,52,26,21,29,53,47,22,20,52,36,32,53,69,67,77,35,70,71,32,66,56,66,64,57,56,51,51,52,51,52,51,52,49,48,59,64,56,52,74,49,70,91,60,59,67,67,62,52,59,68,42,39,61,61,19,52,50,32,46,52,50,30,51,55,49,38,52,55,50,42,56,51,45,57,75,75,39,98,60,58,66,61,39,44,53,51,32,58,50,80,60,45,65,70,63,40,40,49,46,18,57,52,57,75,24,60,36,64,60,31,50,51,41,45,48,46,40,49,53,47,44,64,64,44,47,67,57,51,54,61,58,35,63,76,70,53,90,58,82,84,88,71,82,66,82,73,83,60,65,69,65,57,58,73,73,76,115

Radius of gyration: 21.9 Å; Cα contacts (8 Å, |Δi|>4): 357; chains: 1; bounding box: 64×46×57 Å

Mean predicted aligned error: 10.77 Å